Protein AF-A0A1C6RSX5-F1 (afdb_monomer_lite)

Organism: NCBI:txid568872

Structure (mmCIF, N/CA/C/O backbone):
data_AF-A0A1C6RSX5-F1
#
_entry.id   AF-A0A1C6RSX5-F1
#
loop_
_atom_site.group_PDB
_atom_site.id
_atom_site.type_symbol
_atom_site.label_atom_id
_atom_site.label_alt_id
_atom_site.label_comp_id
_atom_site.label_asym_id
_atom_site.label_entity_id
_atom_site.label_seq_id
_atom_site.pdbx_PDB_ins_code
_atom_site.Cartn_x
_atom_site.Cartn_y
_atom_site.Cartn_z
_atom_site.occupancy
_atom_site.B_iso_or_equiv
_atom_site.auth_seq_id
_atom_site.auth_comp_id
_atom_site.auth_asym_id
_atom_site.auth_atom_id
_atom_site.pdbx_PDB_model_num
ATOM 1 N N . MET A 1 1 ? -6.430 6.064 18.395 1.00 79.19 1 MET A N 1
ATOM 2 C CA . MET A 1 1 ? -5.755 5.985 17.074 1.00 79.19 1 MET A CA 1
ATOM 3 C C . MET A 1 1 ? -4.433 5.259 17.256 1.00 79.19 1 MET A C 1
ATOM 5 O O . MET A 1 1 ? -3.843 5.414 18.316 1.00 79.19 1 MET A O 1
ATOM 9 N N . LEU A 1 2 ? -3.973 4.478 16.275 1.00 88.50 2 LEU A N 1
ATOM 10 C CA . LEU A 1 2 ? -2.696 3.763 16.387 1.00 88.50 2 LEU A CA 1
ATOM 11 C C . LEU A 1 2 ? -1.527 4.760 16.347 1.00 88.50 2 LEU A C 1
ATOM 13 O O . LEU A 1 2 ? -1.351 5.467 15.354 1.00 88.50 2 LEU A O 1
ATOM 17 N N . GLN A 1 3 ? -0.743 4.813 17.425 1.00 95.00 3 GLN A N 1
ATOM 18 C CA . GLN A 1 3 ? 0.400 5.730 17.558 1.00 95.00 3 GLN A CA 1
ATOM 19 C C . GLN A 1 3 ? 1.741 5.091 17.185 1.00 95.00 3 GLN A C 1
ATOM 21 O O . GLN A 1 3 ? 2.741 5.790 17.062 1.00 95.00 3 GLN A O 1
ATOM 26 N N . LEU A 1 4 ? 1.776 3.772 16.994 1.00 96.75 4 LEU A N 1
ATOM 27 C CA . LEU A 1 4 ? 2.997 3.021 16.715 1.00 96.75 4 LEU A CA 1
ATOM 28 C C . LEU A 1 4 ? 2.979 2.480 15.289 1.00 96.75 4 LEU A C 1
ATOM 30 O O . LEU A 1 4 ? 1.952 2.016 14.793 1.00 96.75 4 LEU A O 1
ATOM 34 N N . CYS A 1 5 ? 4.129 2.518 14.625 1.00 96.81 5 CYS A N 1
ATOM 35 C CA . CYS A 1 5 ? 4.298 1.909 13.316 1.00 96.81 5 CYS A CA 1
ATOM 36 C C . CYS A 1 5 ? 4.223 0.381 13.416 1.00 96.81 5 CYS A C 1
ATOM 38 O O . CYS A 1 5 ? 4.891 -0.227 14.252 1.00 96.81 5 CYS A O 1
ATOM 40 N N . THR A 1 6 ? 3.476 -0.239 12.502 1.00 95.88 6 THR A N 1
ATOM 41 C CA . THR A 1 6 ? 3.227 -1.691 12.477 1.00 95.88 6 THR A CA 1
ATOM 42 C C . THR A 1 6 ? 4.502 -2.526 12.402 1.00 95.88 6 THR A C 1
ATOM 44 O O . THR A 1 6 ? 4.610 -3.558 13.059 1.00 95.88 6 THR A O 1
ATOM 47 N N . ARG A 1 7 ? 5.483 -2.062 11.622 1.00 95.50 7 ARG A N 1
ATOM 48 C CA . ARG A 1 7 ? 6.706 -2.809 11.309 1.00 95.50 7 ARG A CA 1
ATOM 49 C C . ARG A 1 7 ? 7.840 -2.608 12.313 1.00 95.50 7 ARG A C 1
ATOM 51 O O . ARG A 1 7 ? 8.584 -3.543 12.573 1.00 95.50 7 ARG A O 1
ATOM 58 N N . HIS A 1 8 ? 8.005 -1.391 12.830 1.00 96.94 8 HIS A N 1
ATOM 59 C CA . HIS A 1 8 ? 9.159 -1.035 13.669 1.00 96.94 8 HIS A CA 1
ATOM 60 C C . HIS A 1 8 ? 8.792 -0.751 15.131 1.00 96.94 8 HIS A C 1
ATOM 62 O O . HIS A 1 8 ? 9.690 -0.614 15.948 1.00 96.94 8 HIS A O 1
ATOM 68 N N . GLY A 1 9 ? 7.504 -0.611 15.472 1.00 96.25 9 GLY A N 1
ATOM 69 C CA . GLY A 1 9 ? 7.077 -0.261 16.832 1.00 96.25 9 GLY A CA 1
ATOM 70 C C . GLY A 1 9 ? 7.503 1.138 17.297 1.00 96.25 9 GLY A C 1
ATOM 71 O O . GLY A 1 9 ? 7.343 1.462 18.468 1.00 96.25 9 GLY A O 1
ATOM 72 N N . GLU A 1 10 ? 8.054 1.955 16.398 1.00 97.06 10 GLU A N 1
ATOM 73 C CA . GLU A 1 10 ? 8.424 3.351 16.638 1.00 97.06 10 GLU A CA 1
ATOM 74 C C . GLU A 1 10 ? 7.186 4.264 16.576 1.00 97.06 10 GLU A C 1
ATOM 76 O O . GLU A 1 10 ? 6.232 3.934 15.856 1.00 97.06 10 GLU A O 1
ATOM 81 N N . PRO A 1 11 ? 7.204 5.433 17.244 1.00 97.44 11 PRO A N 1
ATOM 82 C CA . PRO A 1 11 ? 6.152 6.434 17.113 1.00 97.44 11 PRO A CA 1
ATOM 83 C C . PRO A 1 11 ? 5.883 6.813 15.652 1.00 97.44 11 PRO A C 1
ATOM 85 O O . PRO A 1 11 ? 6.797 6.976 14.834 1.00 97.44 11 PRO A O 1
ATOM 88 N N . ALA A 1 12 ? 4.605 6.935 15.312 1.00 97.06 12 ALA A N 1
ATOM 89 C CA . ALA A 1 12 ? 4.163 7.350 13.995 1.00 97.06 12 ALA A CA 1
ATOM 90 C C . ALA A 1 12 ? 4.556 8.814 13.755 1.00 97.06 12 ALA A C 1
ATOM 92 O O . ALA A 1 12 ? 4.152 9.704 14.494 1.00 97.06 12 ALA A O 1
ATOM 93 N N . ALA A 1 13 ? 5.320 9.063 12.694 1.00 97.38 13 ALA A N 1
ATOM 94 C CA . ALA A 1 13 ? 5.629 10.414 12.234 1.00 97.38 13 ALA A CA 1
ATOM 95 C C . ALA A 1 13 ? 4.561 10.942 11.268 1.00 97.38 13 ALA A C 1
ATOM 97 O O . ALA A 1 13 ? 4.373 12.148 11.148 1.00 97.38 13 ALA A O 1
ATOM 98 N N . GLN A 1 14 ? 3.886 10.045 10.542 1.00 96.44 14 GLN A N 1
ATOM 99 C CA . GLN A 1 14 ? 2.797 10.393 9.633 1.00 96.44 14 GLN A CA 1
ATOM 100 C C . GLN A 1 14 ? 1.709 9.322 9.647 1.00 96.44 14 GLN A C 1
ATOM 102 O O . GLN A 1 14 ? 2.002 8.124 9.659 1.00 96.44 14 GLN A O 1
ATOM 107 N N . HIS A 1 15 ? 0.460 9.764 9.524 1.00 96.62 15 HIS A N 1
ATOM 108 C CA . HIS A 1 15 ? -0.689 8.903 9.263 1.00 96.62 15 HIS A CA 1
ATOM 109 C C . HIS A 1 15 ? -1.161 9.118 7.830 1.00 96.62 15 HIS A C 1
ATOM 111 O O . HIS A 1 15 ? -1.364 10.251 7.390 1.00 96.62 15 HIS A O 1
ATOM 117 N N . ARG A 1 16 ? -1.316 8.035 7.067 1.00 96.00 16 ARG A N 1
ATOM 118 C CA . ARG A 1 16 ? -1.755 8.109 5.666 1.00 96.00 16 ARG A CA 1
ATOM 119 C C . ARG A 1 16 ? -2.944 7.199 5.417 1.00 96.00 16 ARG A C 1
ATOM 121 O O . ARG A 1 16 ? -3.082 6.148 6.039 1.00 96.00 16 ARG A O 1
ATOM 128 N N . ARG A 1 17 ? -3.772 7.592 4.451 1.00 96.12 17 ARG A N 1
ATOM 129 C CA . ARG A 1 17 ? -4.815 6.722 3.911 1.00 96.12 17 ARG A CA 1
ATOM 130 C C . ARG A 1 17 ? -4.151 5.618 3.096 1.00 96.12 17 ARG A C 1
ATOM 132 O O . ARG A 1 17 ? -3.419 5.916 2.154 1.00 96.12 17 ARG A O 1
ATOM 139 N N . VAL A 1 18 ? -4.395 4.363 3.455 1.00 95.75 18 VAL A N 1
ATOM 140 C CA . VAL A 1 18 ? -3.832 3.198 2.760 1.00 95.75 18 VAL A CA 1
ATOM 141 C C . VAL A 1 18 ? -4.967 2.305 2.294 1.00 95.75 18 VAL A C 1
ATOM 143 O O . VAL A 1 18 ? -5.866 1.971 3.062 1.00 95.75 18 VAL A O 1
ATOM 146 N N . LEU A 1 19 ? -4.926 1.923 1.020 1.00 95.62 19 LEU A N 1
ATOM 147 C CA . LEU A 1 19 ? -5.817 0.913 0.469 1.00 95.62 19 LEU A CA 1
ATOM 148 C C . LEU A 1 19 ? -5.191 -0.460 0.711 1.00 95.62 19 LEU A C 1
ATOM 150 O O . LEU A 1 19 ? -4.243 -0.844 0.025 1.00 95.62 19 LEU A O 1
ATOM 154 N N . LEU A 1 20 ? -5.699 -1.171 1.707 1.00 95.56 20 LEU A N 1
ATOM 155 C CA . LEU A 1 20 ? -5.300 -2.540 1.990 1.00 95.56 20 LEU A CA 1
ATOM 156 C C . LEU A 1 20 ? -6.077 -3.471 1.064 1.00 95.56 20 LEU A C 1
ATOM 158 O O . LEU A 1 20 ? -7.278 -3.291 0.850 1.00 95.56 20 LEU A O 1
ATOM 162 N N . LYS A 1 21 ? -5.376 -4.451 0.501 1.00 94.56 21 LYS A N 1
ATOM 163 C CA . LYS A 1 21 ? -5.939 -5.450 -0.408 1.00 94.56 21 LYS A CA 1
ATOM 164 C C . LYS A 1 21 ? -5.857 -6.830 0.230 1.00 94.56 21 LYS A C 1
ATOM 166 O O . LYS A 1 21 ? -4.910 -7.111 0.970 1.00 94.56 21 LYS A O 1
ATOM 171 N N . SER A 1 22 ? -6.831 -7.686 -0.052 1.00 95.12 22 SER A N 1
ATOM 172 C CA . SER A 1 22 ? -6.714 -9.112 0.238 1.00 95.12 22 SER A CA 1
ATOM 173 C C . SER A 1 22 ? -5.728 -9.780 -0.721 1.00 95.12 22 SER A C 1
ATOM 175 O O . SER A 1 22 ? -5.420 -9.257 -1.794 1.00 95.12 22 SER A O 1
ATOM 177 N N . ARG A 1 23 ? -5.209 -10.949 -0.333 1.00 92.00 23 ARG A N 1
ATOM 178 C CA . ARG A 1 23 ? -4.392 -11.764 -1.241 1.00 92.00 23 ARG A CA 1
ATOM 179 C C . ARG A 1 23 ? -5.273 -12.366 -2.329 1.00 92.00 23 ARG A C 1
ATOM 181 O O . ARG A 1 23 ? -6.325 -12.930 -2.024 1.00 92.00 23 ARG A O 1
ATOM 188 N N . THR A 1 24 ? -4.809 -12.292 -3.572 1.00 90.94 24 THR A N 1
ATOM 189 C CA . THR A 1 24 ? -5.422 -12.995 -4.699 1.00 90.94 24 THR A CA 1
ATOM 190 C C . THR A 1 24 ? -5.427 -14.499 -4.408 1.00 90.94 24 THR A C 1
ATOM 192 O O . THR A 1 24 ? -4.417 -15.026 -3.925 1.00 90.94 24 THR A O 1
ATOM 195 N N . PRO A 1 25 ? -6.541 -15.212 -4.639 1.00 92.06 25 PRO A N 1
ATOM 196 C CA . PRO A 1 25 ? -6.574 -16.644 -4.392 1.00 92.06 25 PRO A CA 1
ATOM 197 C C . PRO A 1 25 ? -5.603 -17.364 -5.335 1.00 92.06 25 PRO A C 1
ATOM 199 O O . PRO A 1 25 ? -5.504 -17.019 -6.512 1.00 92.06 25 PRO A O 1
ATOM 202 N N . SER A 1 26 ? -4.886 -18.363 -4.813 1.00 94.44 26 SER A N 1
ATOM 203 C CA . SER A 1 26 ? -3.783 -19.040 -5.512 1.00 94.44 26 SER A CA 1
ATOM 204 C C . SER A 1 26 ? -4.203 -19.701 -6.825 1.00 94.44 26 SER A C 1
ATOM 206 O O . SER A 1 26 ? -3.416 -19.739 -7.764 1.00 94.44 26 SER A O 1
ATOM 208 N N . TRP A 1 27 ? -5.451 -20.161 -6.931 1.00 95.44 27 TRP A N 1
ATOM 209 C CA . TRP A 1 27 ? -5.969 -20.746 -8.169 1.00 95.44 27 TRP A CA 1
ATOM 210 C C . TRP A 1 27 ? -5.992 -19.745 -9.332 1.00 95.44 27 TRP A C 1
ATOM 212 O O . TRP A 1 27 ? -5.864 -20.154 -10.479 1.00 95.44 27 TRP A O 1
ATOM 222 N N . THR A 1 28 ? -6.086 -18.437 -9.060 1.00 94.31 28 THR A N 1
ATOM 223 C CA . THR A 1 28 ? -6.111 -17.400 -10.108 1.00 94.31 28 THR A CA 1
ATOM 224 C C . THR A 1 28 ? -4.843 -17.440 -10.955 1.00 94.31 28 THR A C 1
ATOM 226 O O . THR A 1 28 ? -4.893 -17.139 -12.141 1.00 94.31 28 THR A O 1
ATOM 229 N N . TYR A 1 29 ? -3.706 -17.862 -10.387 1.00 94.62 29 TYR A N 1
ATOM 230 C CA . TYR A 1 29 ? -2.448 -17.994 -11.128 1.00 94.62 29 TYR A CA 1
ATOM 231 C C . TYR A 1 29 ? -2.517 -19.031 -12.263 1.00 94.62 29 TYR A C 1
ATOM 233 O O . TYR A 1 29 ? -1.740 -18.928 -13.209 1.00 94.62 29 TYR A O 1
ATOM 241 N N . LEU A 1 30 ? -3.485 -19.959 -12.241 1.00 96.06 30 LEU A N 1
ATOM 242 C CA . LEU A 1 30 ? -3.758 -20.878 -13.355 1.00 96.06 30 LEU A CA 1
ATOM 243 C C . LEU A 1 30 ? -4.263 -20.161 -14.616 1.00 96.06 30 LEU A C 1
ATOM 245 O O . LEU A 1 30 ? -4.263 -20.759 -15.685 1.00 96.06 30 LEU A O 1
ATOM 249 N N . LEU A 1 31 ? -4.671 -18.890 -14.517 1.00 94.25 31 LEU A N 1
ATOM 250 C CA . LEU A 1 31 ? -5.079 -18.076 -15.665 1.00 94.25 31 LEU A CA 1
ATOM 251 C C . LEU A 1 31 ? -3.889 -17.479 -16.430 1.00 94.25 31 LEU A C 1
ATOM 253 O O . LEU A 1 31 ? -4.068 -17.056 -17.566 1.00 94.25 31 LEU A O 1
ATOM 257 N N . ILE A 1 32 ? -2.680 -17.457 -15.853 1.00 92.50 32 ILE A N 1
ATOM 258 C CA . ILE A 1 32 ? -1.492 -16.861 -16.492 1.00 92.50 32 ILE A CA 1
ATOM 259 C C . ILE A 1 32 ? -1.163 -17.499 -17.858 1.00 92.50 32 ILE A C 1
ATOM 261 O O . ILE A 1 32 ? -0.920 -16.735 -18.793 1.00 92.50 32 ILE A O 1
ATOM 265 N N . PRO A 1 33 ? -1.197 -18.838 -18.037 1.00 94.69 33 PRO A N 1
ATOM 266 C CA . PRO A 1 33 ? -0.980 -19.468 -19.344 1.00 94.69 33 PRO A CA 1
ATOM 267 C C . PRO A 1 33 ? -2.007 -19.059 -20.408 1.00 94.69 33 PRO A C 1
ATOM 269 O O . PRO A 1 33 ? -1.689 -19.049 -21.591 1.00 94.69 33 PRO A O 1
ATOM 272 N N . PHE A 1 34 ? -3.221 -18.684 -19.991 1.00 94.56 34 PHE A N 1
ATOM 273 C CA . PHE A 1 34 ? -4.283 -18.195 -20.877 1.00 94.56 34 PHE A CA 1
ATOM 274 C C . PHE A 1 34 ? -4.170 -16.690 -21.169 1.00 94.56 34 PHE A C 1
ATOM 276 O O . PHE A 1 34 ? -4.950 -16.144 -21.948 1.00 94.56 34 PHE A O 1
ATOM 283 N N . GLY A 1 35 ? -3.200 -16.012 -20.552 1.00 92.69 35 GLY A N 1
ATOM 284 C CA . GLY A 1 35 ? -2.890 -14.607 -20.765 1.00 92.69 35 GLY A CA 1
ATOM 285 C C . GLY A 1 35 ? -2.915 -13.777 -19.482 1.00 92.69 35 GLY A C 1
ATOM 286 O O . GLY A 1 35 ? -3.670 -14.018 -18.539 1.00 92.69 35 GLY A O 1
ATOM 287 N N . LEU A 1 36 ? -2.114 -12.710 -19.472 1.00 90.88 36 LEU A N 1
ATOM 288 C CA . LEU A 1 36 ? -2.059 -11.758 -18.357 1.00 90.88 36 LEU A CA 1
ATOM 289 C C . LEU A 1 36 ? -3.361 -10.964 -18.184 1.00 90.88 36 LEU A C 1
ATOM 291 O O . LEU A 1 36 ? -3.702 -10.593 -17.063 1.00 90.88 36 LEU A O 1
ATOM 295 N N . LEU A 1 37 ? -4.093 -10.713 -19.275 1.00 92.44 37 LEU A N 1
ATOM 296 C CA . LEU A 1 37 ? -5.331 -9.933 -19.253 1.00 92.44 37 LEU A CA 1
ATOM 297 C C . LEU A 1 37 ? -6.460 -10.619 -18.454 1.00 92.44 37 LEU A C 1
ATOM 299 O O . LEU A 1 37 ? -6.937 -10.001 -17.499 1.00 92.44 37 LEU A O 1
ATOM 303 N N . PRO A 1 38 ? -6.875 -11.873 -18.749 1.00 92.75 38 PRO A N 1
ATOM 304 C CA . PRO A 1 38 ? -7.907 -12.548 -17.956 1.00 92.75 38 PRO A CA 1
ATOM 305 C C . PRO A 1 38 ? -7.481 -12.733 -16.495 1.00 92.75 38 PRO A C 1
ATOM 307 O O . PRO A 1 38 ? -8.289 -12.514 -15.591 1.00 92.75 38 PRO A O 1
ATOM 310 N N . PHE A 1 39 ? -6.202 -13.041 -16.249 1.00 93.88 39 PHE A N 1
ATOM 311 C CA . PHE A 1 39 ? -5.638 -13.081 -14.900 1.00 93.88 39 PHE A CA 1
ATOM 312 C C . PHE A 1 39 ? -5.846 -11.757 -14.150 1.00 93.88 39 PHE A C 1
ATOM 314 O O . PHE A 1 39 ? -6.367 -11.758 -13.036 1.00 93.88 39 PHE A O 1
ATOM 321 N N . ALA A 1 40 ? -5.481 -10.624 -14.757 1.00 90.38 40 ALA A N 1
ATOM 322 C CA . ALA A 1 40 ? -5.603 -9.310 -14.133 1.00 90.38 40 ALA A CA 1
ATOM 323 C C . ALA A 1 40 ? -7.065 -8.940 -13.838 1.00 90.38 40 ALA A C 1
ATOM 325 O O . ALA A 1 40 ? -7.361 -8.405 -12.766 1.00 90.38 40 ALA A O 1
ATOM 326 N N . ILE A 1 41 ? -7.992 -9.262 -14.745 1.00 93.69 41 ILE A N 1
ATOM 327 C CA . ILE A 1 41 ? -9.428 -9.020 -14.548 1.00 93.69 41 ILE A CA 1
ATOM 328 C C . ILE A 1 41 ? -9.937 -9.818 -13.343 1.00 93.69 41 ILE A C 1
ATOM 330 O O . ILE A 1 41 ? -10.465 -9.237 -12.397 1.00 93.69 41 ILE A O 1
ATOM 334 N N . VAL A 1 42 ? -9.721 -11.135 -13.320 1.00 95.44 42 VAL A N 1
ATOM 335 C CA . VAL A 1 42 ? -10.203 -11.987 -12.221 1.00 95.44 42 VAL A CA 1
ATOM 336 C C . VAL A 1 42 ? -9.542 -11.600 -10.897 1.00 95.44 42 VAL A C 1
ATOM 338 O O . VAL A 1 42 ? -10.226 -11.452 -9.883 1.00 95.44 42 VAL A O 1
ATOM 341 N N . ALA A 1 43 ? -8.230 -11.354 -10.900 1.00 92.69 43 ALA A N 1
ATOM 342 C CA . ALA A 1 43 ? -7.502 -10.934 -9.710 1.00 92.69 43 ALA A CA 1
ATOM 343 C C . ALA A 1 43 ? -8.058 -9.626 -9.130 1.00 92.69 43 ALA A C 1
ATOM 345 O O . ALA A 1 43 ? -8.273 -9.533 -7.923 1.00 92.69 43 ALA A O 1
ATOM 346 N N . THR A 1 44 ? -8.332 -8.629 -9.973 1.00 91.12 44 THR A N 1
ATOM 347 C CA . THR A 1 44 ? -8.842 -7.328 -9.517 1.00 91.12 44 THR A CA 1
ATOM 348 C C . THR A 1 44 ? -10.283 -7.380 -9.018 1.00 91.12 44 THR A C 1
ATOM 350 O O . THR A 1 44 ? -10.604 -6.645 -8.084 1.00 91.12 44 THR A O 1
ATOM 353 N N . VAL A 1 45 ? -11.129 -8.246 -9.583 1.00 94.62 45 VAL A N 1
ATOM 354 C CA . VAL A 1 45 ? -12.522 -8.445 -9.142 1.00 94.62 45 VAL A CA 1
ATOM 355 C C . VAL A 1 45 ? -12.595 -9.185 -7.804 1.00 94.62 45 VAL A C 1
ATOM 357 O O . VAL A 1 45 ? -13.415 -8.845 -6.951 1.00 94.62 45 VAL A O 1
ATOM 360 N N . LEU A 1 46 ? -11.730 -10.179 -7.590 1.00 93.94 46 LEU A N 1
ATOM 361 C CA . LEU A 1 46 ? -11.714 -10.973 -6.356 1.00 93.94 46 LEU A CA 1
ATOM 362 C C . LEU A 1 46 ? -11.003 -10.275 -5.184 1.00 93.94 46 LEU A C 1
ATOM 364 O O . LEU A 1 46 ? -11.174 -10.674 -4.031 1.00 93.94 46 LEU A O 1
ATOM 368 N N . GLU A 1 47 ? -10.216 -9.231 -5.450 1.00 93.19 47 GLU A N 1
ATOM 369 C CA . GLU A 1 47 ? -9.561 -8.420 -4.423 1.00 93.19 47 GLU A CA 1
ATOM 370 C C . GLU A 1 47 ? -10.587 -7.684 -3.545 1.00 93.19 47 GLU A C 1
ATOM 372 O O . GLU A 1 47 ? -11.228 -6.715 -3.963 1.00 93.19 47 GLU A O 1
ATOM 377 N N . LYS A 1 48 ? -10.669 -8.057 -2.266 1.00 93.81 48 LYS A N 1
ATOM 378 C CA . LYS A 1 48 ? -11.337 -7.236 -1.254 1.00 93.81 48 LYS A CA 1
ATOM 379 C C . LYS A 1 48 ? -10.435 -6.065 -0.891 1.00 93.81 48 LYS A C 1
ATOM 381 O O . LYS A 1 48 ? -9.230 -6.221 -0.687 1.00 93.81 48 LYS A O 1
ATOM 386 N N . ARG A 1 49 ? -11.022 -4.870 -0.834 1.00 94.25 49 ARG A N 1
ATOM 387 C CA . ARG A 1 49 ? -10.305 -3.611 -0.616 1.00 94.25 49 ARG A CA 1
ATOM 388 C C . ARG A 1 49 ? -10.872 -2.899 0.599 1.00 94.25 49 ARG A C 1
ATOM 390 O O . ARG A 1 49 ? -12.053 -2.572 0.619 1.00 94.25 49 ARG A O 1
ATOM 397 N N . VAL A 1 50 ? -10.019 -2.607 1.574 1.00 95.25 50 VAL A N 1
ATOM 398 C CA . VAL A 1 50 ? -10.381 -1.843 2.774 1.00 95.25 50 VAL A CA 1
ATOM 399 C C . VAL A 1 50 ? -9.533 -0.579 2.822 1.00 95.25 50 VAL A C 1
ATOM 401 O O . VAL A 1 50 ? -8.308 -0.623 2.708 1.00 95.25 50 VAL A O 1
ATOM 404 N N . LYS A 1 51 ? -10.186 0.577 2.963 1.00 95.31 51 LYS A N 1
ATOM 405 C CA . LYS A 1 51 ? -9.508 1.870 3.110 1.00 95.31 51 LYS A CA 1
ATOM 406 C C . LYS A 1 51 ? -9.206 2.106 4.589 1.00 95.31 51 LYS A C 1
ATOM 408 O O . LYS A 1 51 ? -10.102 2.444 5.354 1.00 95.31 51 LYS A O 1
ATOM 413 N N . ALA A 1 52 ? -7.946 1.979 4.987 1.00 94.38 52 ALA A N 1
ATOM 414 C CA . ALA A 1 52 ? -7.497 2.400 6.307 1.00 94.38 52 ALA A CA 1
ATOM 415 C C . ALA A 1 52 ? -7.285 3.920 6.309 1.00 94.38 52 ALA A C 1
ATOM 417 O O . ALA A 1 52 ? -6.437 4.424 5.573 1.00 94.38 52 ALA A O 1
ATOM 418 N N . ALA A 1 53 ? -8.058 4.660 7.108 1.00 93.06 53 ALA A N 1
ATOM 419 C CA . ALA A 1 53 ? -8.075 6.125 7.062 1.00 93.06 53 ALA A CA 1
ATOM 420 C C . ALA A 1 53 ? -6.779 6.786 7.571 1.00 93.06 53 ALA A C 1
ATOM 422 O O . ALA A 1 53 ? -6.368 7.820 7.047 1.00 93.06 53 ALA A O 1
ATOM 423 N N . ALA A 1 54 ? -6.134 6.190 8.575 1.00 95.19 54 ALA A N 1
ATOM 424 C CA . ALA A 1 54 ? -4.989 6.774 9.270 1.00 95.19 54 ALA A CA 1
ATOM 425 C C . ALA A 1 54 ? -3.969 5.690 9.653 1.00 95.19 54 ALA A C 1
ATOM 427 O O . ALA A 1 54 ? -3.782 5.378 10.827 1.00 95.19 54 ALA A O 1
ATOM 428 N N . TRP A 1 55 ? -3.329 5.074 8.657 1.00 96.31 55 TRP A N 1
ATOM 429 C CA . TRP A 1 55 ? -2.308 4.054 8.900 1.00 96.31 55 TRP A CA 1
ATOM 430 C C . TRP A 1 55 ? -0.990 4.693 9.379 1.00 96.31 55 TRP A C 1
ATOM 432 O O . TRP A 1 55 ? -0.516 5.620 8.710 1.00 96.31 55 TRP A O 1
ATOM 442 N N . PRO A 1 56 ? -0.392 4.232 10.496 1.00 97.19 56 PRO A N 1
ATOM 443 C CA . PRO A 1 56 ? 0.788 4.855 11.098 1.00 97.19 56 PRO A CA 1
ATOM 444 C C . PRO A 1 56 ? 2.104 4.453 10.412 1.00 97.19 56 PRO A C 1
ATOM 446 O O . PRO A 1 56 ? 2.423 3.268 10.270 1.00 97.19 56 PRO A O 1
ATOM 449 N N . PHE A 1 57 ? 2.929 5.442 10.064 1.00 97.12 57 PHE A N 1
ATOM 450 C CA . PHE A 1 57 ? 4.269 5.250 9.501 1.00 97.12 57 PHE A CA 1
ATOM 451 C C . PHE A 1 57 ? 5.333 5.993 10.316 1.00 97.12 57 PHE A C 1
ATOM 453 O O . PHE A 1 57 ? 5.192 7.183 10.591 1.00 97.12 57 PHE A O 1
ATOM 460 N N . CYS A 1 58 ? 6.425 5.306 10.671 1.00 97.44 58 CYS A N 1
ATOM 461 C CA . CYS A 1 58 ? 7.577 5.911 11.348 1.00 97.44 58 CYS A CA 1
ATOM 462 C C . CYS A 1 58 ? 8.590 6.518 10.352 1.00 97.44 58 CYS A C 1
ATOM 464 O O . CYS A 1 58 ? 8.568 6.169 9.162 1.00 97.44 58 CYS A O 1
ATOM 466 N N . PRO A 1 59 ? 9.532 7.370 10.805 1.00 97.75 59 PRO A N 1
ATOM 467 C CA . PRO A 1 59 ? 10.557 7.974 9.948 1.00 97.75 59 PRO A CA 1
ATOM 468 C C . PRO A 1 59 ? 11.392 6.948 9.174 1.00 97.75 59 PRO A C 1
ATOM 470 O O . PRO A 1 59 ? 11.760 7.185 8.023 1.00 97.75 59 PRO A O 1
ATOM 473 N N . ARG A 1 60 ? 11.653 5.775 9.763 1.00 97.00 60 ARG A N 1
ATOM 474 C CA . ARG A 1 60 ? 12.393 4.693 9.102 1.00 97.00 60 ARG A CA 1
ATOM 475 C C . ARG A 1 60 ? 11.641 4.131 7.894 1.00 97.00 60 ARG A C 1
ATOM 477 O O . ARG A 1 60 ? 12.243 3.920 6.843 1.00 97.00 60 ARG A O 1
ATOM 484 N N . CYS A 1 61 ? 10.321 3.961 8.001 1.00 96.06 61 CYS A N 1
ATOM 485 C CA . CYS A 1 61 ? 9.468 3.575 6.872 1.00 96.06 61 CYS A CA 1
ATOM 486 C C . CYS A 1 61 ? 9.451 4.644 5.771 1.00 96.06 61 CYS A C 1
ATOM 488 O O . CYS A 1 61 ? 9.473 4.300 4.589 1.00 96.06 61 CYS A O 1
ATOM 490 N N . LEU A 1 62 ? 9.457 5.928 6.145 1.00 95.94 62 LEU A N 1
ATOM 491 C CA . LEU A 1 62 ? 9.531 7.034 5.186 1.00 95.94 62 LEU A CA 1
ATOM 492 C C . LEU A 1 62 ? 10.865 7.031 4.429 1.00 95.94 62 LEU A C 1
ATOM 494 O O . LEU A 1 62 ? 10.859 7.085 3.203 1.00 95.94 62 LEU A O 1
ATOM 498 N N . LYS A 1 63 ? 11.996 6.877 5.131 1.00 96.19 63 LYS A N 1
ATOM 499 C CA . LYS A 1 63 ? 13.329 6.774 4.511 1.00 96.19 63 LYS A CA 1
ATOM 500 C C . LYS A 1 63 ? 13.422 5.588 3.551 1.00 96.19 63 LYS A C 1
ATOM 502 O O . LYS A 1 63 ? 13.903 5.749 2.434 1.00 96.19 63 LYS A O 1
ATOM 507 N N . LEU A 1 64 ? 12.900 4.422 3.945 1.00 94.31 64 LEU A N 1
ATOM 508 C CA . LEU A 1 64 ? 12.837 3.240 3.075 1.00 94.31 64 LEU A CA 1
ATOM 509 C C . LEU A 1 64 ? 12.013 3.501 1.808 1.00 94.31 64 LEU A C 1
ATOM 511 O O . LEU A 1 64 ? 12.417 3.094 0.720 1.00 94.31 64 LEU A O 1
ATOM 515 N N . ARG A 1 65 ? 10.872 4.190 1.931 1.00 94.38 65 ARG A N 1
ATOM 516 C CA . ARG A 1 65 ? 10.037 4.567 0.784 1.00 94.38 65 ARG A CA 1
ATOM 517 C C . ARG A 1 65 ? 10.782 5.491 -0.168 1.00 94.38 65 ARG A C 1
ATOM 519 O O . ARG A 1 65 ? 10.830 5.218 -1.363 1.00 94.38 65 ARG A O 1
ATOM 526 N N . THR A 1 66 ? 11.349 6.568 0.365 1.00 94.62 66 THR A N 1
ATOM 527 C CA . THR A 1 66 ? 12.060 7.571 -0.427 1.00 94.62 66 THR A CA 1
ATOM 528 C C . THR A 1 66 ? 13.278 6.957 -1.106 1.00 94.62 66 THR A C 1
ATOM 530 O O . THR A 1 66 ? 13.459 7.171 -2.296 1.00 94.62 66 THR A O 1
ATOM 533 N N . GLY A 1 67 ? 14.042 6.108 -0.411 1.00 94.31 67 GLY A N 1
ATOM 534 C CA . GLY A 1 67 ? 15.166 5.380 -1.004 1.00 94.31 67 GLY A CA 1
ATOM 535 C C . GLY A 1 67 ? 14.747 4.453 -2.149 1.00 94.31 67 GLY A C 1
ATOM 536 O O . GLY A 1 67 ? 15.405 4.432 -3.181 1.00 94.31 67 GLY A O 1
ATOM 537 N N . ARG A 1 68 ? 13.621 3.735 -2.021 1.00 92.81 68 ARG A N 1
ATOM 538 C CA . ARG A 1 68 ? 13.096 2.882 -3.106 1.00 92.81 68 ARG A CA 1
ATOM 539 C C . ARG A 1 68 ? 12.561 3.679 -4.292 1.00 92.81 68 ARG A C 1
ATOM 541 O O . ARG A 1 68 ? 12.802 3.285 -5.426 1.00 92.81 68 ARG A O 1
ATOM 548 N N . LEU A 1 69 ? 11.856 4.785 -4.043 1.00 92.00 69 LEU A N 1
ATOM 549 C CA . LEU A 1 69 ? 11.371 5.671 -5.106 1.00 92.00 69 LEU A CA 1
ATOM 550 C C . LEU A 1 69 ? 12.534 6.318 -5.854 1.00 92.00 69 LEU A C 1
ATOM 552 O O . LEU A 1 69 ? 12.579 6.236 -7.075 1.00 92.00 69 LEU A O 1
ATOM 556 N N . LEU A 1 70 ? 13.485 6.913 -5.130 1.00 95.00 70 LEU A N 1
ATOM 557 C CA . LEU A 1 70 ? 14.674 7.524 -5.722 1.00 95.00 70 LEU A CA 1
ATOM 558 C C . LEU A 1 70 ? 15.531 6.486 -6.445 1.00 95.00 70 LEU A C 1
ATOM 560 O O . LEU A 1 70 ? 15.993 6.760 -7.543 1.00 95.00 70 LEU A O 1
ATOM 564 N N . GLY A 1 71 ? 15.695 5.289 -5.876 1.00 93.00 71 GLY A N 1
ATOM 565 C CA . GLY A 1 71 ? 16.398 4.186 -6.527 1.00 93.00 71 GLY A CA 1
ATOM 566 C C . GLY A 1 71 ? 15.720 3.754 -7.829 1.00 93.00 71 GLY A C 1
ATOM 567 O O . GLY A 1 71 ? 16.375 3.688 -8.861 1.00 93.00 71 GLY A O 1
ATOM 568 N N . GLY A 1 72 ? 14.402 3.523 -7.810 1.00 89.94 72 GLY A N 1
ATOM 569 C CA . GLY A 1 72 ? 13.641 3.153 -9.007 1.00 89.94 72 GLY A CA 1
ATOM 570 C C . GLY A 1 72 ? 13.676 4.234 -10.091 1.00 89.94 72 GLY A C 1
ATOM 571 O O . GLY A 1 72 ? 13.988 3.936 -11.240 1.00 89.94 72 GLY A O 1
ATOM 572 N N . ILE A 1 73 ? 13.433 5.497 -9.721 1.00 92.44 73 ILE A N 1
ATOM 573 C CA . ILE A 1 73 ? 13.519 6.643 -10.641 1.00 92.44 73 ILE A CA 1
ATOM 574 C C . ILE A 1 73 ? 14.945 6.793 -11.179 1.00 92.44 73 ILE A C 1
ATOM 576 O O . ILE A 1 73 ? 15.124 6.980 -12.378 1.00 92.44 73 ILE A O 1
ATOM 580 N N . GLY A 1 74 ? 15.954 6.660 -10.318 1.00 94.62 74 GLY A N 1
ATOM 581 C CA . GLY A 1 74 ? 17.362 6.736 -10.691 1.00 94.62 74 GLY A CA 1
ATOM 582 C C . GLY A 1 74 ? 17.743 5.689 -11.734 1.00 94.62 74 GLY A C 1
ATOM 583 O O . GLY A 1 74 ? 18.380 6.037 -12.722 1.00 94.62 74 GLY A O 1
ATOM 584 N N . VAL A 1 75 ? 17.288 4.439 -11.578 1.00 94.06 75 VAL A N 1
ATOM 585 C CA . VAL A 1 75 ? 17.509 3.377 -12.577 1.00 94.06 75 VAL A CA 1
ATOM 586 C C . VAL A 1 75 ? 16.832 3.709 -13.906 1.00 94.06 75 VAL A C 1
ATOM 588 O O . VAL A 1 75 ? 17.452 3.539 -14.951 1.00 94.06 75 VAL A O 1
ATOM 591 N N . VAL A 1 76 ? 15.593 4.214 -13.891 1.00 90.94 76 VAL A N 1
ATOM 592 C CA . VAL A 1 76 ? 14.880 4.595 -15.125 1.00 90.94 76 VAL A CA 1
ATOM 593 C C . VAL A 1 76 ? 15.598 5.735 -15.849 1.00 90.94 76 VAL A C 1
ATOM 595 O O . VAL A 1 76 ? 15.857 5.632 -17.046 1.00 90.94 76 VAL A O 1
ATOM 598 N N . VAL A 1 77 ? 15.963 6.801 -15.132 1.00 94.44 77 VAL A N 1
ATOM 599 C CA . VAL A 1 77 ? 16.689 7.945 -15.706 1.00 94.44 77 VAL A CA 1
ATOM 600 C C . VAL A 1 77 ? 18.047 7.501 -16.248 1.00 94.44 77 VAL A C 1
ATOM 602 O O . VAL A 1 77 ? 18.397 7.846 -17.373 1.00 94.44 77 VAL A O 1
ATOM 605 N N . PHE A 1 78 ? 18.784 6.686 -15.490 1.00 94.56 78 PHE A N 1
ATOM 606 C CA . PHE A 1 78 ? 20.063 6.136 -15.926 1.00 94.56 78 PHE A CA 1
ATOM 607 C C . PHE A 1 78 ?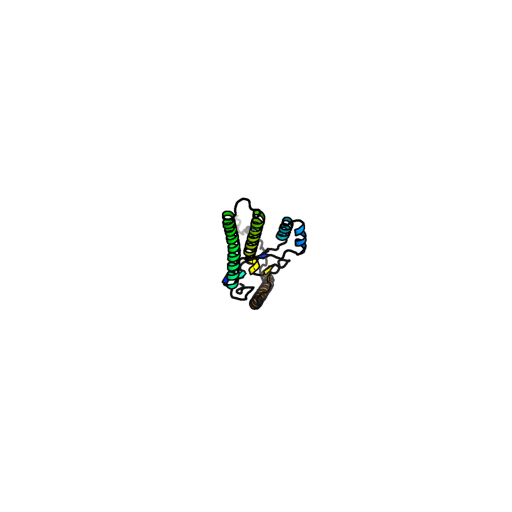 19.921 5.284 -17.191 1.00 94.56 78 PHE A C 1
ATOM 609 O O . PHE A 1 78 ? 20.707 5.449 -18.117 1.00 94.56 78 PHE A O 1
ATOM 616 N N . ALA A 1 79 ? 18.902 4.425 -17.273 1.00 91.50 79 ALA A N 1
ATOM 617 C CA . ALA A 1 79 ? 18.650 3.600 -18.452 1.00 91.50 79 ALA A CA 1
ATOM 618 C C . ALA A 1 79 ? 18.384 4.449 -19.705 1.00 91.50 79 ALA A C 1
ATOM 620 O O . ALA A 1 79 ? 18.914 4.151 -20.773 1.00 91.50 79 ALA A O 1
ATOM 621 N N . ILE A 1 80 ? 17.604 5.527 -19.571 1.00 91.38 80 ILE A N 1
ATOM 622 C CA . ILE A 1 80 ? 17.321 6.461 -20.672 1.00 91.38 80 ILE A CA 1
ATOM 623 C C . ILE A 1 80 ? 18.607 7.158 -21.124 1.00 91.38 80 ILE A C 1
ATOM 625 O O . ILE A 1 80 ? 18.915 7.163 -22.314 1.00 91.38 80 ILE A O 1
ATOM 629 N N . LEU A 1 81 ? 19.383 7.708 -20.185 1.00 95.00 81 LEU A N 1
ATOM 630 C CA . LEU A 1 81 ? 20.646 8.380 -20.498 1.00 95.00 81 LEU A CA 1
ATOM 631 C C . LEU A 1 81 ? 21.653 7.428 -21.147 1.00 95.00 81 LEU A C 1
ATOM 633 O O . LEU A 1 81 ? 22.283 7.794 -22.136 1.00 95.00 81 LEU A O 1
ATOM 637 N N . ALA A 1 82 ? 21.767 6.200 -20.636 1.00 91.19 82 ALA A N 1
ATOM 638 C CA . ALA A 1 82 ? 22.643 5.181 -21.195 1.00 91.19 82 ALA A CA 1
ATOM 639 C C . ALA A 1 82 ? 22.297 4.895 -22.661 1.00 91.19 82 ALA A C 1
ATOM 641 O O . ALA A 1 82 ? 23.196 4.870 -23.494 1.00 91.19 82 ALA A O 1
ATOM 642 N N . VAL A 1 83 ? 21.011 4.757 -23.001 1.00 90.12 83 VAL A N 1
ATOM 643 C CA . VAL A 1 83 ? 20.586 4.548 -24.394 1.00 90.12 83 VAL A CA 1
ATOM 644 C C . VAL A 1 83 ? 20.864 5.759 -25.273 1.00 90.12 83 VAL A C 1
ATOM 646 O O . VAL A 1 83 ? 21.334 5.572 -26.390 1.00 90.12 83 VAL A O 1
ATOM 649 N N . LEU A 1 84 ? 20.624 6.983 -24.797 1.00 91.19 84 LEU A N 1
ATOM 650 C CA . LEU A 1 84 ? 20.909 8.196 -25.575 1.00 91.19 84 LEU A CA 1
ATOM 651 C C . LEU A 1 84 ? 22.400 8.321 -25.910 1.00 91.19 84 LEU A C 1
ATOM 653 O O . LEU A 1 84 ? 22.756 8.597 -27.053 1.00 91.19 84 LEU A O 1
ATOM 657 N N . VAL A 1 85 ? 23.269 8.066 -24.929 1.00 93.06 85 VAL A N 1
ATOM 658 C CA . VAL A 1 85 ? 24.725 8.073 -25.125 1.00 93.06 85 VAL A CA 1
ATOM 659 C C . VAL A 1 85 ? 25.146 6.959 -26.082 1.00 93.06 85 VAL A C 1
ATOM 661 O O . VAL A 1 85 ? 25.921 7.200 -27.005 1.00 93.06 85 VAL A O 1
ATOM 664 N N . LEU A 1 86 ? 24.610 5.750 -25.903 1.00 89.19 86 LEU A N 1
ATOM 665 C CA . LEU A 1 86 ? 24.951 4.608 -26.747 1.00 89.19 86 LEU A CA 1
ATOM 666 C C . LEU A 1 86 ? 24.478 4.811 -28.194 1.00 89.19 86 LEU A C 1
ATOM 668 O O . LEU A 1 86 ? 25.216 4.509 -29.123 1.00 89.19 86 LEU A O 1
ATOM 672 N N . ALA A 1 87 ? 23.290 5.382 -28.397 1.00 86.00 87 ALA A N 1
ATOM 673 C CA . ALA A 1 87 ? 22.754 5.692 -29.720 1.00 86.00 87 ALA A CA 1
ATOM 674 C C . ALA A 1 87 ? 23.593 6.739 -30.470 1.00 86.00 87 ALA A C 1
ATOM 676 O O . ALA A 1 87 ? 23.708 6.655 -31.689 1.00 86.00 87 ALA A O 1
ATOM 677 N N . ALA A 1 88 ? 24.197 7.694 -29.757 1.00 88.19 88 ALA A N 1
ATOM 678 C CA . ALA A 1 88 ? 25.099 8.683 -30.347 1.00 88.19 88 ALA A CA 1
ATOM 679 C C . ALA A 1 88 ? 26.498 8.116 -30.653 1.00 88.19 88 ALA A C 1
ATOM 681 O O . ALA A 1 88 ? 27.158 8.575 -31.582 1.00 88.19 88 ALA A O 1
ATOM 682 N N . ALA A 1 89 ? 26.961 7.136 -29.870 1.00 89.19 89 ALA A N 1
ATOM 683 C CA . ALA A 1 89 ? 28.308 6.579 -29.981 1.00 89.19 89 ALA A CA 1
ATOM 684 C C . ALA A 1 89 ? 28.416 5.371 -30.929 1.00 89.19 89 ALA A C 1
ATOM 686 O O . ALA A 1 89 ? 29.503 5.082 -31.429 1.00 89.19 89 ALA A O 1
ATOM 687 N N . VAL A 1 90 ? 27.325 4.631 -31.156 1.00 86.56 90 VAL A N 1
ATOM 688 C CA . VAL A 1 90 ? 27.346 3.393 -31.948 1.00 86.56 90 VAL A CA 1
ATOM 689 C C . VAL A 1 90 ? 27.173 3.693 -33.447 1.00 86.56 90 VAL A C 1
ATOM 691 O O . VAL A 1 90 ? 26.163 4.280 -33.839 1.00 86.56 90 VAL A O 1
ATOM 694 N N . PRO A 1 91 ? 28.099 3.235 -34.316 1.00 85.31 91 PRO A N 1
ATOM 695 C CA . PRO A 1 91 ? 27.978 3.394 -35.762 1.00 85.31 91 PRO A CA 1
ATOM 696 C C . PRO A 1 91 ? 26.723 2.719 -36.330 1.00 85.31 91 PRO A C 1
ATOM 698 O O . PRO A 1 91 ? 26.360 1.599 -35.948 1.00 85.31 91 PRO A O 1
ATOM 701 N N . HIS A 1 92 ? 26.086 3.386 -37.294 1.00 81.88 92 HIS A N 1
ATOM 702 C CA . HIS A 1 92 ? 24.946 2.846 -38.030 1.00 81.88 92 HIS A CA 1
ATOM 703 C C . HIS A 1 92 ? 25.377 1.611 -38.844 1.00 81.88 92 HIS A C 1
ATOM 705 O O . HIS A 1 92 ? 26.320 1.683 -39.627 1.00 81.88 92 HIS A O 1
ATOM 711 N N . GLY A 1 93 ? 24.704 0.470 -38.640 1.00 79.94 93 GLY A N 1
ATOM 712 C CA . GLY A 1 93 ? 24.989 -0.796 -39.340 1.00 79.94 93 GLY A CA 1
ATOM 713 C C . GLY A 1 93 ? 25.518 -1.938 -38.462 1.00 79.94 93 GLY A C 1
ATOM 714 O O . GLY A 1 93 ? 25.803 -3.018 -38.970 1.00 79.94 93 GLY A O 1
ATOM 715 N N . THR A 1 94 ? 25.636 -1.738 -37.148 1.00 78.56 94 THR A N 1
ATOM 716 C CA . THR A 1 94 ? 26.067 -2.793 -36.218 1.00 78.56 94 THR A CA 1
ATOM 717 C C . THR A 1 94 ? 24.903 -3.696 -35.776 1.00 78.56 94 THR A C 1
ATOM 719 O O . THR A 1 94 ? 23.810 -3.227 -35.458 1.00 78.56 94 THR A O 1
ATOM 722 N N . SER A 1 95 ? 25.139 -5.010 -35.685 1.00 85.31 95 SER A N 1
ATOM 723 C CA . SER A 1 95 ? 24.127 -6.018 -35.299 1.00 85.31 95 SER A CA 1
ATOM 724 C C . SER A 1 95 ? 23.693 -5.972 -33.821 1.00 85.31 95 SER A C 1
ATOM 726 O O . SER A 1 95 ? 22.915 -6.815 -33.376 1.00 85.31 95 SER A O 1
ATOM 728 N N . TYR A 1 96 ? 24.173 -5.004 -33.034 1.00 84.12 96 TYR A N 1
ATOM 729 C CA . TYR A 1 96 ? 23.919 -4.916 -31.590 1.00 84.12 96 TYR A CA 1
ATOM 730 C C . TYR A 1 96 ? 22.611 -4.203 -31.222 1.00 84.12 96 TYR A C 1
ATOM 732 O O . TYR A 1 96 ? 22.245 -4.177 -30.047 1.00 84.12 96 TYR A O 1
ATOM 740 N N . ALA A 1 97 ? 21.874 -3.667 -32.201 1.00 83.88 97 ALA A N 1
ATOM 741 C CA . ALA A 1 97 ? 20.618 -2.957 -31.956 1.00 83.88 97 ALA A CA 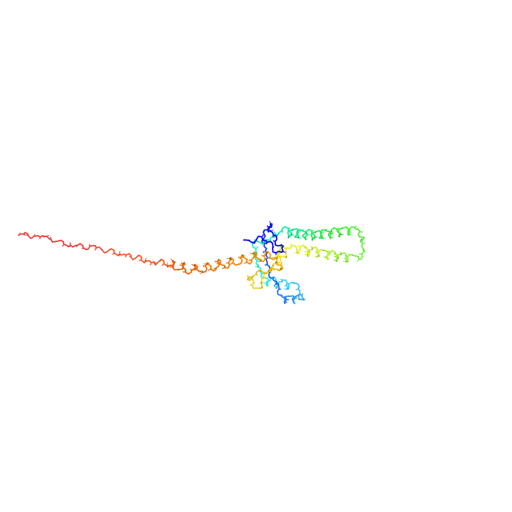1
ATOM 742 C C . ALA A 1 97 ? 19.600 -3.803 -31.164 1.00 83.88 97 ALA A C 1
ATOM 744 O O . ALA A 1 97 ? 19.018 -3.318 -30.196 1.00 83.88 97 ALA A O 1
ATOM 745 N N . GLY A 1 98 ? 19.432 -5.085 -31.516 1.00 87.31 98 GLY A N 1
ATOM 746 C CA . GLY A 1 98 ? 18.503 -5.993 -30.830 1.00 87.31 98 GLY A CA 1
ATOM 747 C C . GLY A 1 98 ? 18.822 -6.180 -29.336 1.00 87.31 98 GLY A C 1
ATOM 748 O O . GLY A 1 98 ? 17.975 -5.875 -28.493 1.00 87.31 98 GLY A O 1
ATOM 749 N N . PRO A 1 99 ? 20.040 -6.633 -28.978 1.00 88.69 99 PRO A N 1
ATOM 750 C CA . PRO A 1 99 ? 20.466 -6.758 -27.584 1.00 88.69 99 PRO A CA 1
ATOM 751 C C . PRO A 1 99 ? 20.380 -5.457 -26.774 1.00 88.69 99 PRO A C 1
ATOM 753 O O . PRO A 1 99 ? 19.969 -5.498 -25.615 1.00 88.69 99 PRO A O 1
ATOM 756 N N . ILE A 1 100 ? 20.716 -4.306 -27.369 1.00 87.94 100 ILE A N 1
ATOM 757 C CA . ILE A 1 100 ? 20.631 -2.996 -26.700 1.00 87.94 100 ILE A CA 1
ATOM 758 C C . ILE A 1 100 ? 19.180 -2.666 -26.332 1.00 87.94 100 ILE A C 1
ATOM 760 O O . ILE A 1 100 ? 18.905 -2.275 -25.197 1.00 87.94 100 ILE A O 1
ATOM 764 N N . VAL A 1 101 ? 18.240 -2.871 -27.260 1.00 88.75 101 VAL A N 1
ATOM 765 C CA . VAL A 1 101 ? 16.810 -2.647 -27.005 1.00 88.75 101 VAL A CA 1
ATOM 766 C C . VAL A 1 101 ? 16.300 -3.579 -25.904 1.00 88.75 101 VAL A C 1
ATOM 768 O O . VAL A 1 101 ? 15.609 -3.125 -24.995 1.00 88.75 101 VAL A O 1
ATOM 771 N N . LEU A 1 102 ? 16.676 -4.862 -25.927 1.00 89.19 102 LEU A N 1
ATOM 772 C CA . LEU A 1 102 ? 16.290 -5.814 -24.878 1.00 89.19 102 LEU A CA 1
ATOM 773 C C . LEU A 1 102 ? 16.842 -5.421 -23.503 1.00 89.19 102 LEU A C 1
ATOM 775 O O . LEU A 1 102 ? 16.098 -5.432 -22.522 1.00 89.19 102 LEU A O 1
ATOM 779 N N . ALA A 1 103 ? 18.118 -5.037 -23.427 1.00 89.75 103 ALA A N 1
ATOM 780 C CA . ALA A 1 103 ? 18.740 -4.581 -22.187 1.00 89.75 103 ALA A CA 1
ATOM 781 C C . ALA A 1 103 ? 18.046 -3.327 -21.637 1.00 89.75 103 ALA A C 1
ATOM 783 O O . ALA A 1 103 ? 17.775 -3.246 -20.439 1.00 89.75 103 ALA A O 1
ATOM 784 N N . PHE A 1 104 ? 17.692 -2.381 -22.510 1.00 90.56 104 PHE A N 1
ATOM 785 C CA . PHE A 1 104 ? 16.943 -1.187 -22.132 1.00 90.56 104 PHE A CA 1
ATOM 786 C C . PHE A 1 104 ? 15.550 -1.518 -21.592 1.00 90.56 104 PHE A C 1
ATOM 788 O O . PHE A 1 104 ? 15.181 -1.044 -20.517 1.00 90.56 104 PHE A O 1
ATOM 795 N N . VAL A 1 105 ? 14.789 -2.367 -22.289 1.00 90.25 105 VAL A N 1
ATOM 796 C CA . VAL A 1 105 ? 13.459 -2.804 -21.839 1.00 90.25 105 VAL A CA 1
ATOM 797 C C . VAL A 1 105 ? 13.550 -3.511 -20.487 1.00 90.25 105 VAL A C 1
ATOM 799 O O . VAL A 1 105 ? 12.757 -3.220 -19.592 1.00 90.25 105 VAL A O 1
ATOM 802 N N . ALA A 1 106 ? 14.541 -4.385 -20.297 1.00 90.25 106 ALA A N 1
ATOM 803 C CA . ALA A 1 106 ? 14.772 -5.057 -19.022 1.00 90.25 106 ALA A CA 1
ATOM 804 C C . ALA A 1 106 ? 15.097 -4.059 -17.897 1.00 90.25 106 ALA A C 1
ATOM 806 O O . ALA A 1 106 ? 14.504 -4.137 -16.820 1.00 90.25 106 ALA A O 1
ATOM 807 N N . LEU A 1 107 ? 15.976 -3.084 -18.148 1.00 90.69 107 LEU A N 1
ATOM 808 C CA . LEU A 1 107 ? 16.315 -2.015 -17.200 1.00 90.69 107 LEU A CA 1
ATOM 809 C C . LEU A 1 107 ? 15.099 -1.163 -16.824 1.00 90.69 107 LEU A C 1
ATOM 811 O O . LEU A 1 107 ? 14.885 -0.896 -15.639 1.00 90.69 107 LEU A O 1
ATOM 815 N N . LEU A 1 108 ? 14.272 -0.781 -17.801 1.00 88.62 108 LEU A N 1
ATOM 816 C CA . LEU A 1 108 ? 13.018 -0.073 -17.544 1.00 88.62 108 LEU A CA 1
ATOM 817 C C . LEU A 1 108 ? 12.076 -0.908 -16.680 1.00 88.62 108 LEU A C 1
ATOM 819 O O . LEU A 1 108 ? 11.492 -0.383 -15.732 1.00 88.62 108 LEU A O 1
ATOM 823 N N . PHE A 1 109 ? 11.954 -2.204 -16.964 1.00 90.31 109 PHE A N 1
ATOM 824 C CA . PHE A 1 109 ? 11.106 -3.101 -16.189 1.00 90.31 109 PHE A CA 1
ATOM 825 C C . PHE A 1 109 ? 11.596 -3.229 -14.741 1.00 90.31 109 PHE A C 1
ATOM 827 O O . PHE A 1 109 ? 10.802 -3.127 -13.807 1.00 90.31 109 PHE A O 1
ATOM 834 N N . VAL A 1 110 ? 12.909 -3.365 -14.529 1.00 91.25 110 VAL A N 1
ATOM 835 C CA . VAL A 1 110 ? 13.527 -3.392 -13.192 1.00 91.25 110 VAL A CA 1
ATOM 836 C C . VAL A 1 110 ? 13.291 -2.077 -12.445 1.00 91.25 110 VAL A C 1
ATOM 838 O O . VAL A 1 110 ? 12.857 -2.099 -11.290 1.00 91.25 110 VAL A O 1
ATOM 841 N N . GLY A 1 111 ? 13.518 -0.934 -13.096 1.00 85.25 111 GLY A N 1
ATOM 842 C CA . GLY A 1 111 ? 13.264 0.387 -12.519 1.00 85.25 111 GLY A CA 1
ATOM 843 C C . GLY A 1 111 ? 11.793 0.583 -12.137 1.00 85.25 111 GLY A C 1
ATOM 844 O O . GLY A 1 111 ? 11.487 1.031 -11.027 1.00 85.25 111 GLY A O 1
ATOM 845 N N . LEU A 1 112 ? 10.874 0.154 -13.006 1.00 87.88 112 LEU A N 1
ATOM 846 C CA . LEU A 1 112 ? 9.434 0.199 -12.762 1.00 87.88 112 LEU A CA 1
ATOM 847 C C . LEU A 1 112 ? 9.020 -0.710 -11.598 1.00 87.88 112 LEU A C 1
ATOM 849 O O . LEU A 1 112 ? 8.244 -0.283 -10.745 1.00 87.88 112 LEU A O 1
ATOM 853 N N . LEU A 1 113 ? 9.556 -1.930 -11.510 1.00 88.19 113 LEU A N 1
ATOM 854 C CA . LEU A 1 113 ? 9.291 -2.851 -10.399 1.00 88.19 113 LEU A CA 1
ATOM 855 C C . LEU A 1 113 ? 9.794 -2.295 -9.060 1.00 88.19 113 LEU A C 1
ATOM 857 O O . LEU A 1 113 ? 9.089 -2.379 -8.051 1.00 88.19 113 LEU A O 1
ATOM 861 N N . LEU A 1 114 ? 10.988 -1.697 -9.034 1.00 88.75 114 LEU A N 1
ATOM 862 C CA . LEU A 1 114 ? 11.532 -1.022 -7.850 1.00 88.75 114 LEU A CA 1
ATOM 863 C C . LEU A 1 114 ? 10.625 0.129 -7.396 1.00 88.75 114 LEU A C 1
ATOM 865 O O . LEU A 1 114 ? 10.301 0.224 -6.208 1.00 88.75 114 LEU A O 1
ATOM 869 N N . ALA A 1 115 ? 10.165 0.955 -8.339 1.00 82.88 115 ALA A N 1
ATOM 870 C CA . ALA A 1 115 ? 9.255 2.062 -8.064 1.00 82.88 115 ALA A CA 1
ATOM 871 C C . ALA A 1 115 ? 7.870 1.578 -7.591 1.00 82.88 115 ALA A C 1
ATOM 873 O O . ALA A 1 115 ? 7.345 2.082 -6.594 1.00 82.88 115 ALA A O 1
ATOM 874 N N . ALA A 1 116 ? 7.299 0.555 -8.234 1.00 85.38 116 ALA A N 1
ATOM 875 C CA . ALA A 1 116 ? 6.016 -0.042 -7.856 1.00 85.38 116 ALA A CA 1
ATOM 876 C C . ALA A 1 116 ? 6.056 -0.645 -6.438 1.00 85.38 116 ALA A C 1
ATOM 878 O O . ALA A 1 116 ? 5.110 -0.500 -5.657 1.00 85.38 116 ALA A O 1
ATOM 879 N N . ASN A 1 117 ? 7.192 -1.231 -6.050 1.00 87.69 117 ASN A N 1
ATOM 880 C CA . ASN A 1 117 ? 7.425 -1.780 -4.711 1.00 87.69 117 ASN A CA 1
ATOM 881 C C . ASN A 1 117 ? 7.658 -0.720 -3.614 1.00 87.69 117 ASN A C 1
ATOM 883 O O . ASN A 1 117 ? 7.849 -1.063 -2.439 1.00 87.69 117 ASN A O 1
ATOM 887 N N . ALA A 1 118 ? 7.626 0.570 -3.956 1.00 86.75 118 ALA A N 1
ATOM 888 C CA . ALA A 1 118 ? 7.639 1.670 -2.994 1.00 86.75 118 ALA A CA 1
ATOM 889 C C . ALA A 1 118 ? 6.226 2.125 -2.567 1.00 86.75 118 ALA A C 1
ATOM 891 O O . ALA A 1 118 ? 6.069 3.119 -1.847 1.00 86.75 118 ALA A O 1
ATOM 892 N N . GLY A 1 119 ? 5.185 1.406 -3.000 1.00 89.12 119 GLY A N 1
ATOM 893 C CA . GLY A 1 119 ? 3.805 1.659 -2.605 1.00 89.12 119 GLY A CA 1
ATOM 894 C C . GLY A 1 119 ? 3.577 1.530 -1.093 1.00 89.12 119 GLY A C 1
ATOM 895 O O . GLY A 1 119 ? 4.094 0.629 -0.430 1.00 89.12 119 GLY A O 1
ATOM 896 N N . TRP A 1 120 ? 2.737 2.412 -0.545 1.00 91.31 120 TRP A N 1
ATOM 897 C CA . TRP A 1 120 ? 2.339 2.384 0.867 1.00 91.31 120 TRP A CA 1
ATOM 898 C C . TRP A 1 120 ? 1.756 1.045 1.349 1.00 91.31 120 TRP A C 1
ATOM 900 O O . TRP A 1 120 ? 2.115 0.644 2.456 1.00 91.31 120 TRP A O 1
ATOM 910 N N . PRO A 1 121 ? 0.923 0.320 0.570 1.00 90.56 121 PRO A N 1
ATOM 911 C CA . PRO A 1 121 ? 0.388 -0.971 1.009 1.00 90.56 121 PRO A CA 1
ATOM 912 C C . PRO A 1 121 ? 1.481 -2.015 1.271 1.00 90.56 121 PRO A C 1
ATOM 914 O O . PRO A 1 121 ? 1.388 -2.781 2.225 1.00 90.56 121 PRO A O 1
ATOM 917 N N . LEU A 1 122 ? 2.559 -2.005 0.477 1.00 89.38 122 LEU A N 1
ATOM 918 C CA . LEU A 1 122 ? 3.673 -2.939 0.647 1.00 89.38 122 LEU A CA 1
ATOM 919 C C . LEU A 1 122 ? 4.478 -2.633 1.921 1.00 89.38 122 LEU A C 1
ATOM 921 O O . LEU A 1 122 ? 4.924 -3.540 2.619 1.00 89.38 122 LEU A O 1
ATOM 925 N N . ILE A 1 123 ? 4.651 -1.345 2.237 1.00 92.31 123 ILE A N 1
ATOM 926 C CA . ILE A 1 123 ? 5.383 -0.882 3.428 1.00 92.31 123 ILE A CA 1
ATOM 927 C C . ILE A 1 123 ? 4.567 -1.103 4.702 1.00 92.31 123 ILE A C 1
ATOM 929 O O . ILE A 1 123 ? 5.146 -1.437 5.733 1.00 92.31 123 ILE A O 1
ATOM 933 N N . ALA A 1 124 ? 3.243 -0.942 4.624 1.00 92.06 124 ALA A N 1
ATOM 934 C CA . ALA A 1 124 ? 2.322 -1.207 5.725 1.00 92.06 124 ALA A CA 1
ATOM 935 C C . ALA A 1 124 ? 2.384 -2.664 6.214 1.00 92.06 124 ALA A C 1
ATOM 937 O O . ALA A 1 124 ? 2.017 -2.919 7.362 1.00 92.06 124 ALA A O 1
ATOM 938 N N . SER A 1 125 ? 2.837 -3.578 5.339 1.00 89.38 125 SER A N 1
ATOM 939 C CA . SER A 1 125 ? 2.937 -5.025 5.563 1.00 89.38 125 SER A CA 1
ATOM 940 C C . SER A 1 125 ? 1.653 -5.636 6.121 1.00 89.38 125 SER A C 1
ATOM 942 O O . SER A 1 125 ? 1.700 -6.580 6.905 1.00 89.38 125 SER A O 1
ATOM 944 N N . ALA A 1 126 ? 0.511 -5.092 5.707 1.00 94.25 126 ALA A N 1
ATOM 945 C CA . ALA A 1 126 ? -0.804 -5.525 6.133 1.00 94.25 126 ALA A CA 1
ATOM 946 C C . ALA A 1 126 ? -1.643 -5.932 4.925 1.00 94.25 126 ALA A C 1
ATOM 948 O O . ALA A 1 126 ? -1.614 -5.276 3.880 1.00 94.25 126 ALA A O 1
ATOM 949 N N . HIS A 1 127 ? -2.394 -7.012 5.075 1.00 94.06 127 HIS A N 1
ATOM 950 C CA . HIS A 1 127 ? -3.335 -7.503 4.082 1.00 94.06 127 HIS A CA 1
ATOM 951 C C . HIS A 1 127 ? -4.699 -7.692 4.728 1.00 94.06 127 HIS A C 1
ATOM 953 O O . HIS A 1 127 ? -4.823 -7.908 5.930 1.00 94.06 127 HIS A O 1
ATOM 959 N N . VAL A 1 128 ? -5.743 -7.567 3.922 1.00 96.00 128 VAL A N 1
ATOM 960 C CA . VAL A 1 128 ? -7.100 -7.853 4.389 1.00 96.00 128 VAL A CA 1
ATOM 961 C C . VAL A 1 128 ? -7.292 -9.371 4.369 1.00 96.00 128 VAL A C 1
ATOM 963 O O . VAL A 1 128 ? -6.856 -10.030 3.417 1.00 96.00 128 VAL A O 1
ATOM 966 N N . SER A 1 129 ? -7.927 -9.924 5.400 1.00 94.62 129 SER A N 1
ATOM 967 C CA . SER A 1 129 ? -8.390 -11.314 5.400 1.00 94.62 129 SER A CA 1
ATOM 968 C C . SER A 1 129 ? -9.301 -11.574 4.189 1.00 94.62 129 SER A C 1
ATOM 970 O O . SER A 1 129 ? -9.877 -10.651 3.604 1.00 94.62 129 SER A O 1
ATOM 972 N N . ARG A 1 130 ? -9.424 -12.837 3.767 1.00 90.31 130 ARG A N 1
ATOM 973 C CA . ARG A 1 130 ? -10.218 -13.219 2.581 1.00 90.31 130 ARG A CA 1
ATOM 974 C C . ARG A 1 130 ? -11.692 -12.827 2.696 1.00 90.31 130 ARG A C 1
ATOM 976 O O . ARG A 1 130 ? -12.303 -12.475 1.692 1.00 90.31 130 ARG A O 1
ATOM 983 N N . ASP A 1 131 ? -12.235 -12.883 3.903 1.00 91.94 131 ASP A N 1
ATOM 984 C CA . ASP A 1 131 ? -13.612 -12.507 4.227 1.00 91.94 131 ASP A CA 1
ATOM 985 C C . ASP A 1 131 ? -13.810 -10.987 4.367 1.00 91.94 131 ASP A C 1
ATOM 987 O O . ASP A 1 131 ? -14.940 -10.509 4.396 1.00 91.94 131 ASP A O 1
ATOM 991 N N . GLY A 1 132 ? -12.728 -10.206 4.410 1.00 91.25 132 GLY A N 1
ATOM 992 C CA . GLY A 1 132 ? -12.799 -8.763 4.612 1.00 91.25 132 GLY A CA 1
ATOM 993 C C . GLY A 1 132 ? -13.033 -8.330 6.061 1.00 91.25 132 GLY A C 1
ATOM 994 O O . GLY A 1 132 ? -13.133 -7.128 6.296 1.00 91.25 132 GLY A O 1
ATOM 995 N N . SER A 1 133 ? -13.120 -9.262 7.018 1.00 92.56 133 SER A N 1
ATOM 996 C CA . SER A 1 133 ? -13.499 -8.956 8.407 1.00 92.56 133 SER A CA 1
ATOM 997 C C . SER A 1 133 ? -12.336 -8.416 9.241 1.00 92.56 133 SER A C 1
ATOM 999 O O . SER A 1 133 ? -12.534 -7.604 10.143 1.00 92.56 133 SER A O 1
ATOM 1001 N N . ALA A 1 134 ? -11.111 -8.827 8.908 1.00 93.56 134 ALA A N 1
ATOM 1002 C CA . ALA A 1 134 ? -9.910 -8.492 9.656 1.00 93.56 134 ALA A CA 1
ATOM 1003 C C . ALA A 1 134 ? -8.796 -7.949 8.756 1.00 93.56 134 ALA A C 1
ATOM 1005 O O . ALA A 1 134 ? -8.693 -8.264 7.568 1.00 93.56 134 ALA A O 1
ATOM 1006 N N . VAL A 1 135 ? -7.923 -7.138 9.355 1.00 94.69 135 VAL A N 1
ATOM 1007 C CA . VAL A 1 135 ? -6.647 -6.732 8.765 1.00 94.69 135 VAL A CA 1
ATOM 1008 C C . VAL A 1 135 ? -5.545 -7.522 9.452 1.00 94.69 135 VAL A C 1
ATOM 1010 O O . VAL A 1 135 ? -5.293 -7.355 10.642 1.00 94.69 135 VAL A O 1
ATOM 1013 N N . GLU A 1 136 ? -4.871 -8.363 8.687 1.00 95.19 136 GLU A N 1
ATOM 1014 C CA . GLU A 1 136 ? -3.740 -9.154 9.141 1.00 95.19 136 GLU A CA 1
ATOM 1015 C C . GLU A 1 136 ? -2.444 -8.387 8.873 1.00 95.19 136 GLU A C 1
ATOM 1017 O O . GLU A 1 136 ? -2.166 -7.966 7.749 1.00 95.19 136 GLU A O 1
ATOM 1022 N N . VAL A 1 137 ? -1.621 -8.208 9.904 1.00 95.31 137 VAL A N 1
ATOM 1023 C CA . VAL A 1 137 ? -0.324 -7.530 9.794 1.00 95.31 137 VAL A CA 1
ATOM 1024 C C . VAL A 1 137 ? 0.780 -8.580 9.810 1.00 95.31 137 VAL A C 1
ATOM 1026 O O . VAL A 1 137 ? 0.997 -9.258 10.812 1.00 95.31 137 VAL A O 1
ATOM 1029 N N . ARG A 1 138 ? 1.510 -8.718 8.702 1.00 93.38 138 ARG A N 1
ATOM 1030 C CA . ARG A 1 138 ? 2.643 -9.643 8.610 1.00 93.38 138 ARG A CA 1
ATOM 1031 C C . ARG A 1 138 ? 3.821 -9.087 9.404 1.00 93.38 138 ARG A C 1
ATOM 1033 O O . ARG A 1 138 ? 4.272 -7.979 9.120 1.00 93.38 138 ARG A O 1
ATOM 1040 N N . ASN A 1 139 ? 4.360 -9.889 10.323 1.00 94.31 139 ASN A N 1
ATOM 1041 C CA . ASN A 1 139 ? 5.514 -9.538 11.160 1.00 94.31 139 ASN A CA 1
ATOM 1042 C C . ASN A 1 139 ? 5.307 -8.214 11.916 1.00 94.31 139 ASN A C 1
ATOM 1044 O O . ASN A 1 139 ? 6.138 -7.307 11.837 1.00 94.31 139 ASN A O 1
ATOM 1048 N N . ALA A 1 140 ? 4.170 -8.091 12.603 1.00 95.94 140 ALA A N 1
ATOM 1049 C CA . ALA A 1 140 ? 3.914 -6.960 13.483 1.00 95.94 140 ALA A CA 1
ATOM 1050 C C . ALA A 1 140 ? 4.977 -6.883 14.590 1.00 95.94 140 ALA A C 1
ATOM 1052 O O . ALA A 1 140 ? 5.338 -7.896 15.188 1.00 95.94 140 ALA A O 1
ATOM 1053 N N . HIS A 1 141 ? 5.460 -5.678 14.883 1.00 97.12 141 HIS A N 1
ATOM 1054 C CA . HIS A 1 141 ? 6.354 -5.469 16.016 1.00 97.12 141 HIS A CA 1
ATOM 1055 C C . HIS A 1 141 ? 5.612 -5.766 17.339 1.00 97.12 141 HIS A C 1
ATOM 1057 O O . HIS A 1 141 ? 4.470 -5.317 17.472 1.00 97.12 141 HIS A O 1
ATOM 1063 N N . PRO A 1 142 ? 6.228 -6.420 18.346 1.00 97.69 142 PRO A N 1
ATOM 1064 C CA . PRO A 1 142 ? 5.556 -6.777 19.605 1.00 97.69 142 PRO A CA 1
ATOM 1065 C C . PRO A 1 142 ? 4.836 -5.603 20.285 1.00 97.69 142 PRO A C 1
ATOM 1067 O O . PRO A 1 142 ? 3.637 -5.673 20.525 1.00 97.69 142 PRO A O 1
ATOM 1070 N N . ARG A 1 143 ? 5.512 -4.451 20.431 1.00 97.12 143 ARG A N 1
ATOM 1071 C CA . ARG A 1 143 ? 4.894 -3.213 20.961 1.00 97.12 143 ARG A CA 1
ATOM 1072 C C . ARG A 1 143 ? 3.646 -2.756 20.200 1.00 97.12 143 ARG A C 1
ATOM 1074 O O . ARG A 1 143 ? 2.722 -2.204 20.787 1.00 97.12 143 ARG A O 1
ATOM 1081 N N . PHE A 1 144 ? 3.630 -2.938 18.878 1.00 96.56 144 PHE A N 1
ATOM 1082 C CA . PHE A 1 144 ? 2.449 -2.617 18.082 1.00 96.56 144 PHE A CA 1
ATOM 1083 C C . PHE A 1 144 ? 1.326 -3.617 18.362 1.00 96.56 144 PHE A C 1
ATOM 1085 O O . PHE A 1 144 ? 0.185 -3.194 18.519 1.00 96.56 144 PHE A O 1
ATOM 1092 N N . ALA A 1 145 ? 1.640 -4.913 18.439 1.00 96.12 145 ALA A N 1
ATOM 1093 C CA . ALA A 1 145 ? 0.663 -5.958 18.727 1.00 96.12 145 ALA A CA 1
ATOM 1094 C C . ALA A 1 145 ? 0.014 -5.765 20.107 1.00 96.12 145 ALA A C 1
ATOM 1096 O O . ALA A 1 145 ? -1.207 -5.810 20.206 1.00 96.12 145 ALA A O 1
ATOM 1097 N N . GLU A 1 146 ? 0.803 -5.446 21.135 1.00 96.31 146 GLU A N 1
ATOM 1098 C CA . GLU A 1 146 ? 0.316 -5.112 22.482 1.00 96.31 146 GLU A CA 1
ATOM 1099 C C . GLU A 1 146 ? -0.635 -3.907 22.458 1.00 96.31 146 GLU A C 1
ATOM 1101 O O . GLU A 1 146 ? -1.748 -3.964 22.981 1.00 96.31 146 GLU A O 1
ATOM 1106 N N . HIS A 1 147 ? -0.237 -2.822 21.787 1.00 95.69 147 HIS A N 1
ATOM 1107 C CA . HIS A 1 147 ? -1.064 -1.620 21.683 1.00 95.69 147 HIS A CA 1
ATOM 1108 C C . HIS A 1 147 ? -2.345 -1.855 20.864 1.00 95.69 147 HIS A C 1
ATOM 1110 O O . HIS A 1 147 ? -3.408 -1.332 21.198 1.00 95.69 147 HIS A O 1
ATOM 1116 N N . ALA A 1 148 ? -2.264 -2.657 19.800 1.00 95.50 148 ALA A N 1
ATOM 1117 C CA . ALA A 1 148 ? -3.413 -3.041 18.989 1.00 95.50 148 ALA A CA 1
ATOM 1118 C C . ALA A 1 148 ? -4.385 -3.934 19.774 1.00 95.50 148 ALA A C 1
ATOM 1120 O O . ALA A 1 148 ? -5.589 -3.698 19.708 1.00 95.50 148 ALA A O 1
ATOM 1121 N N . ALA A 1 149 ? -3.880 -4.891 20.556 1.00 95.00 149 ALA A N 1
ATOM 1122 C CA . ALA A 1 149 ? -4.691 -5.745 21.421 1.00 95.00 149 ALA A CA 1
ATOM 1123 C C . ALA A 1 149 ? -5.411 -4.926 22.503 1.00 95.00 149 ALA A C 1
ATOM 1125 O O . ALA A 1 149 ? -6.610 -5.100 22.707 1.00 95.00 149 ALA A O 1
ATOM 1126 N N . ALA A 1 150 ? -4.721 -3.965 23.127 1.00 95.81 150 ALA A N 1
ATOM 1127 C CA . ALA A 1 150 ? -5.333 -3.050 24.090 1.00 95.81 150 ALA A CA 1
ATOM 1128 C C . ALA A 1 150 ? -6.463 -2.212 23.460 1.00 95.81 150 ALA A C 1
ATOM 1130 O O . ALA A 1 150 ? -7.543 -2.080 24.036 1.00 95.81 150 ALA A O 1
ATOM 1131 N N . LEU A 1 151 ? -6.249 -1.686 22.247 1.00 94.25 151 LEU A N 1
ATOM 1132 C CA . LEU A 1 151 ? -7.276 -0.945 21.506 1.00 94.25 151 LEU A CA 1
ATOM 1133 C C . LEU A 1 151 ? -8.465 -1.828 21.107 1.00 94.25 151 LEU A C 1
ATOM 1135 O O . LEU A 1 151 ? -9.604 -1.367 21.160 1.00 94.25 151 LEU A O 1
ATOM 1139 N N . GLN A 1 152 ? -8.218 -3.079 20.715 1.00 93.75 152 GLN A N 1
ATOM 1140 C CA . GLN A 1 152 ? -9.271 -4.043 20.391 1.00 93.75 152 GLN A CA 1
ATOM 1141 C C . GLN A 1 152 ? -10.104 -4.400 21.623 1.00 93.75 152 GLN A C 1
ATOM 1143 O O . GLN A 1 152 ? -11.329 -4.378 21.539 1.00 93.75 152 GLN A O 1
ATOM 1148 N N . ALA A 1 153 ? -9.466 -4.658 22.767 1.00 95.81 153 ALA A N 1
ATOM 1149 C CA . ALA A 1 153 ? -10.155 -4.941 24.023 1.00 95.81 153 ALA A CA 1
ATOM 1150 C C . ALA A 1 153 ? -11.038 -3.763 24.462 1.00 95.81 153 ALA A C 1
ATOM 1152 O O . ALA A 1 153 ? -12.211 -3.950 24.784 1.00 95.81 153 ALA A O 1
ATOM 1153 N N . TRP A 1 154 ? -10.511 -2.537 24.385 1.00 95.94 154 TRP A N 1
ATOM 1154 C CA . TRP A 1 154 ? -11.280 -1.327 24.674 1.00 95.94 154 TRP A CA 1
ATOM 1155 C C . TRP A 1 154 ? -12.471 -1.150 23.721 1.00 95.94 154 TRP A C 1
ATOM 1157 O O . TRP A 1 154 ? -13.582 -0.873 24.166 1.00 95.94 154 TRP A O 1
ATOM 1167 N N . ALA A 1 155 ? -12.279 -1.361 22.414 1.00 94.38 155 ALA A N 1
ATOM 1168 C CA . ALA A 1 155 ? -13.360 -1.256 21.435 1.00 94.38 155 ALA A CA 1
ATOM 1169 C C . ALA A 1 155 ? -14.446 -2.324 21.650 1.00 94.38 155 ALA A C 1
ATOM 1171 O O . ALA A 1 155 ? -15.634 -2.009 21.581 1.00 94.38 155 ALA A O 1
ATOM 1172 N N . ALA A 1 156 ? -14.055 -3.562 21.962 1.00 95.25 156 ALA A N 1
ATOM 1173 C CA . ALA A 1 156 ? -14.984 -4.638 22.299 1.00 95.25 156 ALA A CA 1
ATOM 1174 C C . ALA A 1 156 ? -15.796 -4.305 23.561 1.00 95.25 156 ALA A C 1
ATOM 1176 O O . ALA A 1 156 ? -17.015 -4.478 23.579 1.00 95.25 156 ALA A O 1
ATOM 1177 N N . GLN A 1 157 ? -15.149 -3.741 24.588 1.00 96.50 157 GLN A N 1
ATOM 1178 C CA . GLN A 1 157 ? -15.825 -3.289 25.805 1.00 96.50 157 GLN A CA 1
ATOM 1179 C C . GLN A 1 157 ? -16.855 -2.190 25.510 1.00 96.50 157 GLN A C 1
ATOM 1181 O O . GLN A 1 157 ? -17.969 -2.239 26.031 1.00 96.50 157 GLN A O 1
ATOM 1186 N N . GLN A 1 158 ? -16.525 -1.228 24.643 1.00 95.31 158 GLN A N 1
ATOM 1187 C CA . GLN A 1 158 ? -17.474 -0.190 24.231 1.00 95.31 158 GLN A CA 1
ATOM 1188 C C . GLN A 1 158 ? -18.668 -0.749 23.458 1.00 95.31 158 GLN A C 1
ATOM 1190 O O . GLN A 1 158 ? -19.798 -0.324 23.691 1.00 95.31 158 GLN A O 1
ATOM 1195 N N . GLN A 1 159 ? -18.438 -1.708 22.561 1.00 94.81 159 GLN A N 1
ATOM 1196 C CA . GLN A 1 159 ? -19.516 -2.365 21.821 1.00 94.81 159 GLN A CA 1
ATOM 1197 C C . GLN A 1 159 ? -20.468 -3.107 22.762 1.00 94.81 159 GLN A C 1
ATOM 1199 O O . GLN A 1 159 ? -21.684 -3.007 22.604 1.00 94.81 159 GLN A O 1
ATOM 1204 N N . TRP A 1 160 ? -19.931 -3.796 23.770 1.00 94.06 160 TRP A N 1
ATOM 1205 C CA . TRP A 1 160 ? -20.736 -4.504 24.761 1.00 94.06 160 TRP A CA 1
ATOM 1206 C C . TRP A 1 160 ? -21.530 -3.547 25.660 1.00 94.06 160 TRP A C 1
ATOM 1208 O O . TRP A 1 160 ? -22.729 -3.739 25.858 1.00 94.06 160 TRP A O 1
ATOM 1218 N N . ALA A 1 161 ? -20.902 -2.464 26.131 1.00 93.94 161 ALA A N 1
ATOM 1219 C CA . ALA A 1 161 ? -21.582 -1.426 26.906 1.00 93.94 161 ALA A CA 1
ATOM 1220 C C . ALA A 1 161 ? -22.714 -0.761 26.105 1.00 93.94 161 ALA A C 1
ATOM 1222 O O . ALA A 1 161 ? -23.811 -0.564 26.628 1.00 93.94 161 ALA A O 1
ATOM 1223 N N . ALA A 1 162 ? -22.485 -0.480 24.819 1.00 92.94 162 ALA A N 1
ATOM 1224 C CA . ALA A 1 162 ? -23.519 0.048 23.938 1.00 92.94 162 ALA A CA 1
ATOM 1225 C C . ALA A 1 162 ? -24.689 -0.938 23.800 1.00 92.94 162 ALA A C 1
ATOM 1227 O O . ALA A 1 162 ? -25.838 -0.535 23.963 1.00 92.94 162 ALA A O 1
ATOM 1228 N N . GLN A 1 163 ? -24.423 -2.230 23.566 1.00 92.94 163 GLN A N 1
ATOM 1229 C CA . GLN A 1 163 ? -25.469 -3.258 23.454 1.00 92.94 163 GLN A CA 1
ATOM 1230 C C . GLN A 1 163 ? -26.337 -3.378 24.713 1.00 92.94 163 GLN A C 1
ATOM 1232 O O . GLN A 1 163 ? -27.541 -3.579 24.590 1.00 92.94 163 GLN A O 1
ATOM 1237 N N . GLN A 1 164 ? -25.775 -3.200 25.910 1.00 90.56 164 GLN A N 1
ATOM 1238 C CA . GLN A 1 164 ? -26.560 -3.219 27.152 1.00 90.56 164 GLN A CA 1
ATOM 1239 C C . GLN A 1 164 ? -27.464 -1.999 27.330 1.00 90.56 164 GLN A C 1
ATOM 1241 O O . GLN A 1 164 ? -28.513 -2.097 27.960 1.00 90.56 164 GLN A O 1
ATOM 1246 N N . GLN A 1 165 ? -27.077 -0.848 26.783 1.00 88.00 165 GLN A N 1
ATOM 1247 C CA . GLN A 1 165 ? -27.871 0.378 26.880 1.00 88.00 165 GLN A CA 1
ATOM 1248 C C . GLN A 1 165 ? -29.048 0.399 25.891 1.00 88.00 165 GLN A C 1
ATOM 1250 O O . GLN A 1 165 ? -30.015 1.132 26.105 1.00 88.00 165 GLN A O 1
ATOM 1255 N N . TRP A 1 166 ? -29.004 -0.418 24.833 1.00 80.06 166 TRP A N 1
ATOM 1256 C CA . TRP A 1 166 ? -30.038 -0.462 23.793 1.00 80.06 166 TRP A CA 1
ATOM 1257 C C . TRP A 1 166 ? -31.447 -0.829 24.308 1.00 80.06 166 TRP A C 1
ATOM 1259 O O . TRP A 1 166 ? -32.384 -0.092 23.990 1.00 80.06 166 TRP A O 1
ATOM 1269 N N . PRO A 1 167 ? -31.648 -1.892 25.116 1.00 80.31 167 PRO A N 1
ATOM 1270 C CA . PRO A 1 167 ? -32.975 -2.264 25.616 1.00 80.31 167 PRO A CA 1
ATOM 1271 C C . PRO A 1 167 ? -33.598 -1.199 26.525 1.00 80.31 167 PRO A C 1
ATOM 1273 O O . PRO A 1 167 ? -34.793 -0.927 26.428 1.00 80.31 167 PRO A O 1
ATOM 1276 N N . ALA A 1 168 ? -32.788 -0.548 27.370 1.00 75.00 168 ALA A N 1
ATOM 1277 C CA . ALA A 1 168 ? -33.270 0.491 28.277 1.00 75.00 168 ALA A CA 1
ATOM 1278 C C . ALA A 1 168 ? -33.833 1.694 27.503 1.00 75.00 168 ALA A C 1
ATOM 1280 O O . ALA A 1 168 ? -34.898 2.198 27.841 1.00 75.00 168 ALA A O 1
ATOM 1281 N N . GLN A 1 169 ? -33.183 2.111 26.410 1.00 68.81 169 GLN A N 1
ATOM 1282 C CA . GLN A 1 169 ? -33.683 3.213 25.579 1.00 68.81 169 GLN A CA 1
ATOM 1283 C C . GLN A 1 169 ? -34.957 2.862 24.798 1.00 68.81 169 GLN A C 1
ATOM 1285 O O . GLN A 1 169 ? -35.774 3.750 24.545 1.00 68.81 169 GLN A O 1
ATOM 1290 N N . GLN A 1 170 ? -35.167 1.590 24.444 1.00 67.62 170 GLN A N 1
ATOM 1291 C CA . GLN A 1 170 ? -36.415 1.166 23.801 1.00 67.62 170 GLN A CA 1
ATOM 1292 C C . GLN A 1 170 ? -37.615 1.235 24.756 1.00 67.62 170 GLN A C 1
ATOM 1294 O O . GLN A 1 170 ? -38.711 1.557 24.309 1.00 67.62 170 GLN A O 1
ATOM 1299 N N . GLY A 1 171 ? -37.410 1.034 26.063 1.00 64.69 171 GLY A N 1
ATOM 1300 C CA . GLY A 1 171 ? -38.465 1.194 27.070 1.00 64.69 171 GLY A CA 1
ATOM 1301 C C . GLY A 1 171 ? -38.960 2.638 27.235 1.00 64.69 171 GLY A C 1
ATOM 1302 O O . GLY A 1 171 ? -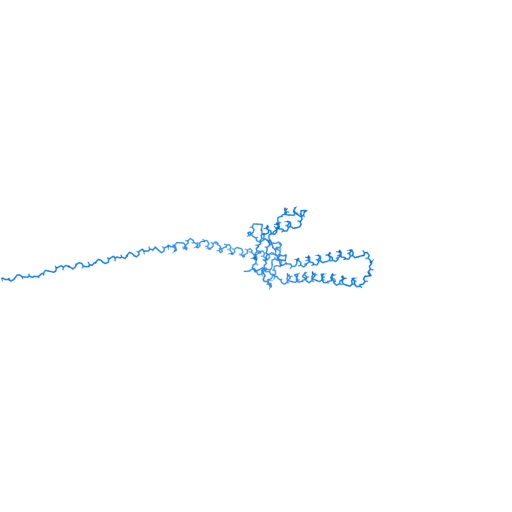40.146 2.850 27.471 1.00 64.69 171 GLY A O 1
ATOM 1303 N N . TYR A 1 172 ? -38.084 3.636 27.059 1.00 60.88 172 TYR A N 1
ATOM 1304 C CA . TYR A 1 172 ? -38.454 5.059 27.155 1.00 60.88 172 TYR A CA 1
ATOM 1305 C C . TYR A 1 172 ? -38.981 5.650 25.844 1.00 60.88 172 TYR A C 1
ATOM 1307 O O . TYR A 1 172 ? -39.705 6.643 25.874 1.00 60.88 172 TYR A O 1
ATOM 1315 N N . ARG A 1 173 ? -38.697 5.025 24.692 1.00 56.34 173 ARG A N 1
ATOM 1316 C CA . ARG A 1 173 ? -39.501 5.216 23.477 1.00 56.34 173 ARG A CA 1
ATOM 1317 C C . ARG A 1 173 ? -40.742 4.324 23.531 1.00 56.34 173 ARG A C 1
ATOM 1319 O O . ARG A 1 173 ? -41.025 3.595 22.581 1.00 56.34 173 ARG A O 1
ATOM 1326 N N . GLN A 1 174 ? -41.529 4.418 24.605 1.00 56.12 174 GLN A N 1
ATOM 1327 C CA . GLN A 1 174 ? -42.953 4.189 24.400 1.00 56.12 174 GLN A CA 1
ATOM 1328 C C . GLN A 1 174 ? -43.381 5.185 23.317 1.00 56.12 174 GLN A C 1
ATOM 1330 O O . GLN A 1 174 ? -43.046 6.370 23.436 1.00 56.12 174 GLN A O 1
ATOM 1335 N N . PRO A 1 175 ? -44.043 4.739 22.234 1.00 59.50 175 PRO A N 1
ATOM 1336 C CA . PRO A 1 175 ? -44.685 5.681 21.341 1.00 59.50 175 PRO A CA 1
ATOM 1337 C C . PRO A 1 175 ? -45.558 6.533 22.247 1.00 59.50 175 PRO A C 1
ATOM 1339 O O . PRO A 1 175 ? -46.382 5.987 22.977 1.00 59.50 175 PRO A O 1
ATOM 1342 N N . GLN A 1 176 ? -45.287 7.838 22.267 1.00 57.66 176 GLN A N 1
ATOM 1343 C CA . GLN A 1 176 ? -46.170 8.843 22.825 1.00 57.66 176 GLN A CA 1
ATOM 1344 C C . GLN A 1 176 ? -47.542 8.463 22.287 1.00 57.66 176 GLN A C 1
ATOM 1346 O O . GLN A 1 176 ? -47.772 8.591 21.082 1.00 57.66 176 GLN A O 1
ATOM 1351 N N . GLN A 1 177 ? -48.344 7.799 23.130 1.00 56.69 177 GLN A N 1
ATOM 1352 C CA . GLN A 1 177 ? -49.629 7.259 22.728 1.00 56.69 177 GLN A CA 1
ATOM 1353 C C . GLN A 1 177 ? -50.317 8.452 22.110 1.00 56.69 177 GLN A C 1
ATOM 1355 O O . GLN A 1 177 ? -50.461 9.482 22.770 1.00 56.69 177 GLN A O 1
ATOM 1360 N N . TRP A 1 178 ? -50.586 8.351 20.813 1.00 58.66 178 TRP A N 1
ATOM 1361 C CA . TRP A 1 178 ? -51.293 9.359 20.057 1.00 58.66 178 TRP A CA 1
ATOM 1362 C C . TRP A 1 178 ? -52.652 9.438 20.746 1.00 58.66 178 TRP A C 1
ATOM 1364 O O . TRP A 1 178 ? -53.522 8.625 20.459 1.00 58.66 178 TRP A O 1
ATOM 1374 N N . GLN A 1 179 ? -52.781 10.282 21.777 1.00 60.62 179 GLN A N 1
ATOM 1375 C CA . GLN A 1 179 ? -54.031 10.517 22.475 1.00 60.62 179 GLN A CA 1
ATOM 1376 C C . GLN A 1 179 ? -54.898 11.162 21.409 1.00 60.62 179 GLN A C 1
ATOM 1378 O O . GLN A 1 179 ? -54.602 12.294 21.012 1.00 60.62 179 GLN A O 1
ATOM 1383 N N . PRO A 1 180 ? -55.903 10.452 20.871 1.00 62.75 180 PRO A N 1
ATOM 1384 C CA . PRO A 1 180 ? -56.816 11.074 19.945 1.00 62.75 180 PRO A CA 1
ATOM 1385 C C . PRO A 1 180 ? -57.449 12.198 20.749 1.00 62.75 180 PRO A C 1
ATOM 1387 O O . PRO A 1 180 ? -58.067 11.960 21.788 1.00 62.75 180 PRO A O 1
ATOM 1390 N N . HIS A 1 181 ? -57.195 13.433 20.334 1.00 63.69 181 HIS A N 1
ATOM 1391 C CA . HIS A 1 181 ? -57.856 14.590 20.900 1.00 63.69 181 HIS A CA 1
ATOM 1392 C C . HIS A 1 181 ? -59.310 14.493 2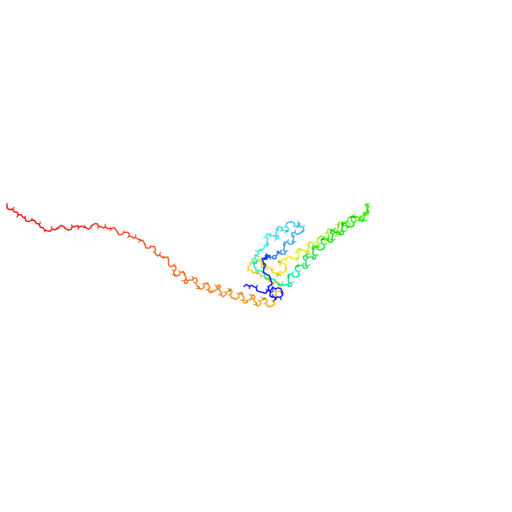0.436 1.00 63.69 181 HIS A C 1
ATOM 1394 O O . HIS A 1 181 ? -59.677 15.010 19.382 1.00 63.69 181 HIS A O 1
ATOM 1400 N N . TYR A 1 182 ? -60.114 13.704 21.150 1.00 61.84 182 TYR A N 1
ATOM 1401 C CA . TYR A 1 182 ? -61.545 13.632 20.922 1.00 61.84 182 TYR A CA 1
ATOM 1402 C C . TYR A 1 182 ? -62.092 15.010 21.276 1.00 61.84 182 TYR A C 1
ATOM 1404 O O . TYR A 1 182 ? -62.192 15.372 22.447 1.00 61.84 182 TYR A O 1
ATOM 1412 N N . ALA A 1 183 ? -62.376 15.807 20.248 1.00 62.84 183 ALA A N 1
ATOM 1413 C CA . ALA A 1 183 ? -63.124 17.038 20.395 1.00 62.84 183 ALA A CA 1
ATOM 1414 C C . ALA A 1 183 ? -64.475 16.676 21.026 1.00 62.84 183 ALA A C 1
ATOM 1416 O O . ALA A 1 183 ? -65.312 16.049 20.378 1.00 62.84 183 ALA A O 1
ATOM 1417 N N . HIS A 1 184 ? -64.660 17.014 22.303 1.00 60.69 184 HIS A N 1
ATOM 1418 C CA . HIS A 1 184 ? -65.961 16.928 22.952 1.00 60.69 184 HIS A CA 1
ATOM 1419 C C . HIS A 1 184 ? -66.913 17.876 22.210 1.00 60.69 184 HIS A C 1
ATOM 1421 O O . HIS A 1 184 ? -66.649 19.081 22.184 1.00 60.69 184 HIS A O 1
ATOM 1427 N N . PRO A 1 185 ? -68.007 17.382 21.604 1.00 65.31 185 PRO A N 1
ATOM 1428 C CA . PRO A 1 185 ? -69.044 18.260 21.090 1.00 65.31 185 PRO A CA 1
ATOM 1429 C C . PRO A 1 185 ? -69.609 19.055 22.269 1.00 65.31 185 PRO A C 1
ATOM 1431 O O . PRO A 1 185 ? -70.111 18.468 23.230 1.00 65.31 185 PRO A O 1
ATOM 1434 N N . GLN A 1 186 ? -69.500 20.382 22.220 1.00 61.31 186 GLN A N 1
ATOM 1435 C CA . GLN A 1 186 ? -70.262 21.255 23.106 1.00 61.31 186 GLN A CA 1
ATOM 1436 C C . GLN A 1 186 ? -71.738 21.094 22.740 1.00 61.31 186 GLN A C 1
ATOM 1438 O O . GLN A 1 186 ? -72.187 21.594 21.709 1.00 61.31 186 GLN A O 1
ATOM 1443 N N . TYR A 1 187 ? -72.488 20.360 23.559 1.00 60.31 187 TYR A N 1
ATOM 1444 C CA . TYR A 1 187 ? -73.941 20.387 23.476 1.00 60.31 187 TYR A CA 1
ATOM 1445 C C . TYR A 1 187 ? -74.422 21.743 24.011 1.00 60.31 187 TYR A C 1
ATOM 1447 O O . TYR A 1 187 ? -73.971 22.151 25.084 1.00 60.31 187 TYR A O 1
ATOM 1455 N N . PRO A 1 188 ? -75.295 22.461 23.285 1.00 63.69 188 PRO A N 1
ATOM 1456 C CA . PRO A 1 188 ? -75.864 23.704 23.778 1.00 63.69 188 PRO A CA 1
ATOM 1457 C C . PRO A 1 188 ? -76.670 23.445 25.055 1.00 63.69 188 PRO A C 1
ATOM 1459 O O . PRO A 1 188 ? -77.511 22.547 25.107 1.00 63.69 188 PRO A O 1
ATOM 1462 N N . GLU A 1 189 ? -76.379 24.244 26.080 1.00 61.06 189 GLU A N 1
ATOM 1463 C CA . GLU A 1 189 ? -77.097 24.302 27.350 1.00 61.06 189 GLU A CA 1
ATOM 1464 C C . GLU A 1 189 ? -78.587 24.548 27.085 1.00 61.06 189 GLU A C 1
ATOM 1466 O O . GLU A 1 189 ? -78.996 25.597 26.582 1.00 61.06 189 GLU A O 1
ATOM 1471 N N . GLN A 1 190 ? -79.409 23.547 27.386 1.00 67.44 190 GLN A N 1
ATOM 1472 C CA . GLN A 1 190 ? -80.854 23.618 27.244 1.00 67.44 190 GLN A CA 1
ATOM 1473 C C . GLN A 1 190 ? -81.398 24.485 28.390 1.00 67.44 190 GLN A C 1
ATOM 1475 O O . GLN A 1 190 ? -81.503 24.034 29.530 1.00 67.44 190 GLN A O 1
ATOM 1480 N N . GLN A 1 191 ? -81.680 25.758 28.095 1.00 65.38 191 GLN A N 1
ATOM 1481 C CA . GLN A 1 191 ? -82.286 26.712 29.028 1.00 65.38 191 GLN A CA 1
ATOM 1482 C C . GLN A 1 191 ? -83.590 26.150 29.606 1.00 65.38 191 GLN A C 1
ATOM 1484 O O . GLN A 1 191 ? -84.555 25.894 28.886 1.00 65.38 191 GLN A O 1
ATOM 1489 N N . SER A 1 192 ? -83.601 25.971 30.926 1.00 63.44 192 SER A N 1
ATOM 1490 C CA . SER A 1 192 ? -84.770 25.554 31.696 1.00 63.44 192 SER A CA 1
ATOM 1491 C C . SER A 1 192 ? -85.822 26.680 31.701 1.00 63.44 192 SER A C 1
ATOM 1493 O O . SER A 1 192 ? -85.483 27.803 32.086 1.00 63.44 192 SER A O 1
ATOM 1495 N N . PRO A 1 193 ? -87.081 26.440 31.280 1.00 67.38 193 PRO A N 1
ATOM 1496 C CA . PRO A 1 193 ? -88.138 27.446 31.332 1.00 67.38 193 PRO A CA 1
ATOM 1497 C C . PRO A 1 193 ? -88.474 27.795 32.786 1.00 67.38 193 PRO A C 1
ATOM 1499 O O . PRO A 1 193 ? -88.901 26.940 33.563 1.00 67.38 193 PRO A O 1
ATOM 1502 N N . GLY A 1 194 ? -88.259 29.058 33.155 1.00 60.31 194 GLY A N 1
ATOM 1503 C CA . GLY A 1 194 ? -88.587 29.581 34.478 1.00 60.31 194 GLY A CA 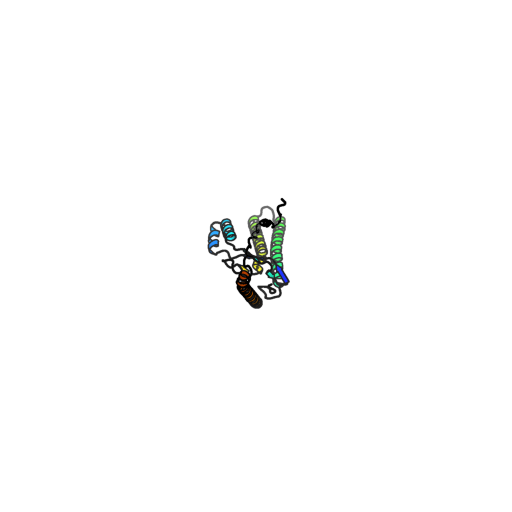1
ATOM 1504 C C . GLY A 1 194 ? -90.102 29.606 34.745 1.00 60.31 194 GLY A C 1
ATOM 1505 O O . GLY A 1 194 ? -90.889 29.800 33.816 1.00 60.31 194 GLY A O 1
ATOM 1506 N N . PRO A 1 195 ? -90.535 29.438 36.007 1.00 63.16 195 PRO A N 1
ATOM 1507 C CA . PRO A 1 195 ? -91.935 29.539 36.389 1.00 63.16 195 PRO A CA 1
ATOM 1508 C C . PRO A 1 195 ? -92.304 31.000 36.671 1.00 63.16 195 PRO A C 1
ATOM 1510 O O . PRO A 1 195 ? -91.659 31.664 37.481 1.00 63.16 195 PRO A O 1
ATOM 1513 N N . GLY A 1 196 ? -93.381 31.499 36.065 1.00 52.88 196 GLY A N 1
ATOM 1514 C CA . GLY A 1 196 ? -94.015 32.727 36.544 1.00 52.88 196 GLY A CA 1
ATOM 1515 C C . GLY A 1 196 ? -94.923 33.397 35.525 1.00 52.88 196 GLY A C 1
ATOM 1516 O O . GLY A 1 196 ? -94.464 33.824 34.472 1.00 52.88 196 GLY A O 1
ATOM 1517 N N . GLY A 1 197 ? -96.203 33.544 35.866 1.00 53.41 197 GLY A N 1
ATOM 1518 C CA . GLY A 1 197 ? -97.093 34.420 35.108 1.00 53.41 197 GLY A CA 1
ATOM 1519 C C .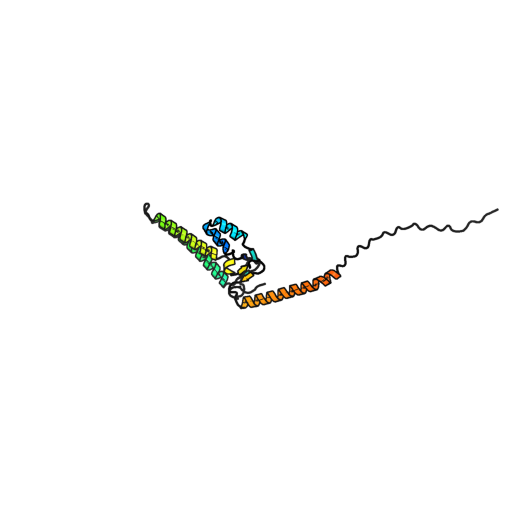 GLY A 1 197 ? -98.572 34.222 35.395 1.00 53.41 197 GLY A C 1
ATOM 1520 O O . GLY A 1 197 ? -99.257 33.534 34.658 1.00 53.41 197 GLY A O 1
ATOM 1521 N N . THR A 1 198 ? -99.033 34.833 36.477 1.00 60.75 198 THR A N 1
ATOM 1522 C CA . THR A 1 198 ? -100.404 34.943 37.000 1.00 60.75 198 THR A CA 1
ATOM 1523 C C . THR A 1 198 ? -101.468 35.401 35.991 1.00 60.75 198 THR A C 1
ATOM 1525 O O . THR A 1 198 ? -101.222 36.320 35.212 1.00 60.75 198 THR A O 1
ATOM 1528 N N . MET A 1 199 ? -102.681 34.841 36.098 1.00 45.47 199 MET A N 1
ATOM 1529 C CA . MET A 1 199 ? -103.908 35.385 35.496 1.00 45.47 199 MET A CA 1
ATOM 1530 C C . MET A 1 199 ? -104.362 36.670 36.204 1.00 45.47 199 MET A C 1
ATOM 1532 O O . MET A 1 199 ? -104.377 36.705 37.438 1.00 45.47 199 MET A O 1
ATOM 1536 N N . PRO A 1 200 ? -104.843 37.665 35.447 1.00 65.12 200 PRO A N 1
ATOM 1537 C CA . PRO A 1 200 ? -105.871 38.587 35.897 1.00 65.12 200 PRO A CA 1
ATOM 1538 C C . PRO A 1 200 ? -107.215 38.349 35.183 1.00 65.12 200 PRO A C 1
ATOM 1540 O O . PRO A 1 200 ? -107.272 37.883 34.047 1.00 65.12 200 PRO A O 1
ATOM 1543 N N . SER A 1 201 ? -108.252 38.661 35.958 1.00 63.59 201 SER A N 1
ATOM 1544 C CA . SER A 1 201 ? -109.710 38.508 35.824 1.00 63.59 201 SER A CA 1
ATOM 1545 C C . SER A 1 201 ? -110.383 39.023 34.558 1.00 63.59 201 SER A C 1
ATOM 1547 O O . SER A 1 201 ? -109.939 40.064 34.030 1.00 63.59 201 SER A O 1
#

Sequence (201 aa):
MLQLCTRHGEPAAQHRRVLLKSRTPSWTYLLIPFGLLPFAIVATVLEKRVKAAAWPFCPRCLKLRTGRLLGGIGVVVFAILAVLVLAAAVPHGTSYAGPIVLAFVALLFVGLLLAANAGWPLIASAHVSRDGSAVEVRNAHPRFAEHAAALQAWAAQQQWAAQQQWPAQQGYRQPQQWQPHYAHPQYPEQQSPGPGGTMPS

Foldseek 3Di:
DQQAQFAPRDGFPFWAWDKAKADQDPVLVVCVVVHPVSSVVSSVVLIDIDIDHTHGDDPVLVVVLVCLQCQLVVLLVVLVVVVVVCVVVDDPPDPCPVVNVVVSVVSNVVSVVSNVCSGPNNSSQWHAYSVNPDIDHPNTDPSSVVVVVVVVVVVVVVVVVVVVVVVVVVVVPPPPPPPPPPPDPPDPDDDDDDDDDDDDD

Radius of gyration: 37.65 Å; chains: 1; bounding box: 138×60×76 Å

Secondary structure (DSSP, 8-state):
---B-TTT-PBPSEEEEEEEEBPPPGGGGGGGGG-HHHHHHHHHHH--EEEEEEEEE-HHHHHHHHHHHHHHHHHHHHHHHHHHHHHHHSPTT-TTHHHHHHHHHHHHHHHHHHHHTT-HHHHHTEEE-TTSS-EEETT--HHHHHHHHHHHHHHHHHHHHHHHHHHHHHHH------------------PPPPP------

pLDDT: mean 87.29, std 12.35, range [45.47, 97.75]